Protein AF-A0A3M6UG24-F1 (afdb_monomer)

Mean predicted aligned error: 17.0 Å

Radius of gyration: 25.79 Å; Cα contacts (8 Å, |Δi|>4): 155; chains: 1; bounding box: 73×43×54 Å

Solvent-accessible surface area (backbone atoms only — not comparable to full-atom values): 13417 Å² total; per-residue (Å²): 110,74,73,61,67,76,74,47,103,62,58,67,69,62,51,54,52,50,51,50,41,55,74,72,68,53,52,65,72,56,50,24,63,78,66,72,45,62,58,70,57,53,50,50,49,56,50,49,49,50,52,51,51,53,52,42,46,71,75,56,59,85,75,62,93,86,59,94,72,80,75,82,82,72,85,87,78,64,97,64,89,72,83,74,66,91,84,74,73,58,81,58,72,43,97,92,32,71,36,77,54,100,88,37,68,42,41,99,71,70,49,66,67,59,42,50,52,53,34,47,54,52,26,48,52,43,43,48,58,49,49,70,43,100,66,54,72,69,57,41,34,52,47,39,55,71,61,20,47,51,54,46,55,62,50,49,72,81,52,90,78,57,69,68,58,45,53,48,51,46,50,51,50,52,48,50,35,36,76,49,65,73,40,63,91,87,52,70,68,65,42,44,49,32,45,52,95,76,75,27,60,45,32,75,50,57,60,61,51,46,51,53,47,48,51,54,58,61,72,76,110

Nearest PDB structures (foldseek):
  8gh6-assembly1_A  TM=6.844E-01  e=1.362E-01  Bombyx mori
  8ibz-assembly1_C  TM=7.290E-01  e=3.480E-01  Bombyx mori
  5z57-assembly1_L  TM=2.147E-01  e=2.058E+00  Homo sapiens

Sequence (221 aa):
MAFLLNSLKIPLEQMMMMLYFWSINETQTQTTRMMTMNRIMVCTIFRSLGVVCSQDITKNPFISFGGPAMVRWNEGKFNHKVKLDKEEVIKHLEDGTQYKFLGVLEDIRQDDKMALGCAANVSHKRMSVIWSSPRSDENHIIASNQFALPVLTYLMWTQRWPSTEIRRIDREVRKIIVENGGKHILGSTTLLYLPRDQGGRGMQSVESVYEATKIKAAIKL

Organism: Pocillopora damicornis (NCBI:txid46731)

Secondary structure (DSSP, 8-state):
-HHHHTT----HHHHHHHHHHHHTT--HHHHHHHHT--HHHHHHHHHHHHHHHHHHHHHS----BTB-------GGG--S-----TT---TTSSTT--EEETTEEE-SS--HHHHHHHHHHHHHHHHHHHHHSS--HHHHHHHIIIIITHHHHHHHHHS---HHHHHHHHHHHHHHHHHTTSS-TTS-SHHHHS-GGGTS--PPPHHHHHHHHHHHHHHT-

Foldseek 3Di:
DVVVVVPDPDDPVLVVVLVVCLVVVHDLVVNCVVSVDDSVVSVVSSVVCVVVVVVCCVVPPPDDPPDLDPPPDDPPPDPDPPPPDPDPDPPQQPQPHWDADPRATQHSPGDLVRRLVSLLVQLLVQLLVLLLDPDDLLSSQVSSQPPR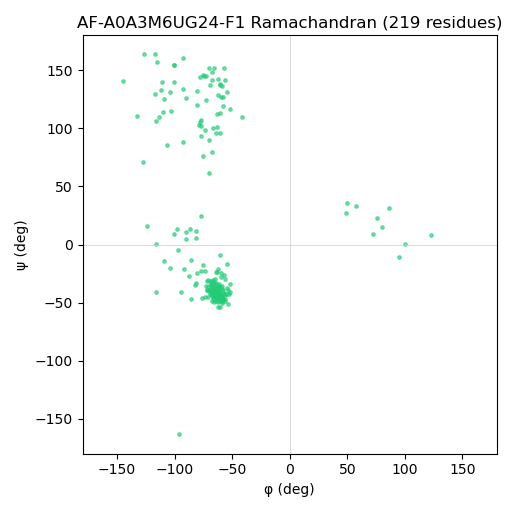LVSNLVSLLHDDDDPVSLVVSQVSSVVSCVVSVVDPPPDDPCLQCDDVVRVGNNRPRSVNSSVVSVVVSVVVD

Structure (mmCIF, N/CA/C/O backbone):
data_AF-A0A3M6UG24-F1
#
_entry.id   AF-A0A3M6UG24-F1
#
loop_
_atom_site.group_PDB
_atom_site.id
_atom_site.type_symbol
_atom_site.label_atom_id
_atom_site.label_alt_id
_atom_site.label_comp_id
_atom_site.label_asym_id
_atom_site.label_entity_id
_atom_site.label_seq_id
_atom_site.pdbx_PDB_ins_code
_atom_site.Cartn_x
_atom_site.Cartn_y
_atom_site.Cartn_z
_atom_site.occupancy
_atom_site.B_iso_or_equiv
_atom_site.auth_seq_id
_atom_site.auth_comp_id
_atom_site.auth_asym_id
_atom_site.auth_atom_id
_atom_site.pdbx_PDB_model_num
ATOM 1 N N . MET A 1 1 ? -40.263 7.872 1.584 1.00 48.16 1 MET A N 1
ATOM 2 C CA . MET A 1 1 ? -40.809 7.514 0.251 1.00 48.16 1 MET A CA 1
ATOM 3 C C . MET A 1 1 ? -42.323 7.679 0.125 1.00 48.16 1 MET A C 1
ATOM 5 O O . MET A 1 1 ? -42.739 8.259 -0.866 1.00 48.16 1 MET A O 1
ATOM 9 N N . ALA A 1 2 ? -43.149 7.259 1.097 1.00 45.38 2 ALA A N 1
ATOM 10 C CA . ALA A 1 2 ? -44.615 7.412 1.012 1.00 45.38 2 ALA A CA 1
ATOM 11 C C . ALA A 1 2 ? -45.095 8.868 0.792 1.00 45.38 2 ALA A C 1
ATOM 13 O O . ALA A 1 2 ? -46.098 9.101 0.127 1.00 45.38 2 ALA A O 1
ATOM 14 N N . PHE A 1 3 ? -44.335 9.856 1.277 1.00 50.97 3 PHE A N 1
ATOM 15 C CA . PHE A 1 3 ? -44.637 11.284 1.110 1.00 50.97 3 PHE A CA 1
ATOM 16 C C . PHE A 1 3 ? -44.451 11.802 -0.334 1.00 50.97 3 PHE A C 1
ATOM 18 O O . PHE A 1 3 ? -45.167 12.700 -0.774 1.00 50.97 3 PHE A O 1
ATOM 25 N N . LEU A 1 4 ? -43.513 11.218 -1.092 1.00 49.91 4 LEU A N 1
ATOM 26 C CA . LEU A 1 4 ? -43.256 11.592 -2.491 1.00 49.91 4 LEU A CA 1
ATOM 27 C C . LEU A 1 4 ? -44.256 10.930 -3.449 1.00 49.91 4 LEU A C 1
ATOM 29 O O . LEU A 1 4 ? -44.656 11.544 -4.431 1.00 49.91 4 LEU A O 1
ATOM 33 N N . LEU A 1 5 ? -44.712 9.716 -3.123 1.00 48.94 5 LEU A N 1
ATOM 34 C CA . LEU A 1 5 ? -45.690 8.976 -3.927 1.00 48.94 5 LEU A CA 1
ATOM 35 C C . LEU A 1 5 ? -47.089 9.612 -3.907 1.00 48.94 5 LEU A C 1
ATOM 37 O O . LEU A 1 5 ? -47.804 9.537 -4.899 1.00 48.94 5 LEU A O 1
ATOM 41 N N . ASN A 1 6 ? -47.474 10.266 -2.806 1.00 51.12 6 ASN A N 1
ATOM 42 C CA . ASN A 1 6 ? -48.819 10.837 -2.659 1.00 51.12 6 ASN A CA 1
ATOM 43 C C . ASN A 1 6 ? -48.986 12.253 -3.240 1.00 51.12 6 ASN A C 1
ATOM 45 O O . ASN A 1 6 ? -50.115 12.719 -3.364 1.00 51.12 6 ASN A O 1
ATOM 49 N N . SER A 1 7 ? -47.896 12.955 -3.572 1.00 53.56 7 SER A N 1
ATOM 50 C CA . SER A 1 7 ? -47.944 14.377 -3.958 1.00 53.56 7 SER A CA 1
ATOM 51 C C . SER A 1 7 ? -47.675 14.647 -5.441 1.00 53.56 7 SER A C 1
ATOM 53 O O . SER A 1 7 ? -47.974 15.738 -5.924 1.00 53.56 7 SER A O 1
ATOM 55 N N . LEU A 1 8 ? -47.156 13.671 -6.192 1.00 58.44 8 LEU A N 1
ATOM 56 C CA . LEU A 1 8 ? -46.745 13.853 -7.583 1.00 58.44 8 LEU A CA 1
ATOM 57 C C . LEU A 1 8 ? -47.300 12.709 -8.438 1.00 58.44 8 LEU A C 1
ATOM 59 O O . LEU A 1 8 ? -46.864 11.569 -8.319 1.00 58.44 8 LEU A O 1
ATOM 63 N N . LYS A 1 9 ? -48.262 13.016 -9.320 1.00 67.50 9 LYS A N 1
ATOM 64 C CA . LYS A 1 9 ? -48.807 12.090 -10.334 1.00 67.50 9 LYS A CA 1
ATOM 65 C C . LYS A 1 9 ? -47.768 11.809 -11.432 1.00 67.50 9 LYS A C 1
ATOM 67 O O . LYS A 1 9 ? -47.967 12.180 -12.585 1.00 67.50 9 LYS A O 1
ATOM 72 N N . ILE A 1 10 ? -46.632 11.223 -11.069 1.00 71.81 10 ILE A N 1
ATOM 73 C CA . ILE A 1 10 ? -45.524 10.932 -11.981 1.00 71.81 10 ILE A CA 1
ATOM 74 C C . ILE A 1 10 ? -45.404 9.410 -12.139 1.00 71.81 10 ILE A C 1
ATOM 76 O O . ILE A 1 10 ? -45.420 8.702 -11.131 1.00 71.81 10 ILE A O 1
ATOM 80 N N . PRO A 1 11 ? -45.280 8.889 -13.375 1.00 80.75 11 PRO A N 1
ATOM 81 C CA . PRO A 1 11 ? -45.014 7.476 -13.620 1.00 80.75 11 PRO A CA 1
ATOM 82 C C . PRO A 1 11 ? -43.745 7.002 -12.903 1.00 80.75 11 PRO A C 1
ATOM 84 O O . PRO A 1 11 ? -42.735 7.708 -12.875 1.00 80.75 11 PRO A O 1
ATOM 87 N N . LEU A 1 12 ? -43.771 5.775 -12.376 1.00 77.56 12 LEU A N 1
ATOM 88 C CA . LEU A 1 12 ? -42.653 5.189 -11.627 1.00 77.56 12 LEU A CA 1
ATOM 89 C C . LEU A 1 12 ? -41.330 5.231 -12.410 1.00 77.56 12 LEU A C 1
ATOM 91 O O . LEU A 1 12 ? -40.287 5.535 -11.840 1.00 77.56 12 LEU A O 1
ATOM 95 N N . GLU A 1 13 ? -41.382 4.986 -13.718 1.00 79.81 13 GLU A N 1
ATOM 96 C CA . GLU A 1 13 ? -40.224 5.032 -14.618 1.00 79.81 13 GLU A CA 1
ATOM 97 C C . GLU A 1 13 ? -39.529 6.402 -14.608 1.00 79.81 13 GLU A C 1
ATOM 99 O O . GLU A 1 13 ? -38.315 6.501 -14.423 1.00 79.81 13 GLU A O 1
ATOM 104 N N . GLN A 1 14 ? -40.309 7.479 -14.713 1.00 81.75 14 GLN A N 1
ATOM 105 C CA . GLN A 1 14 ? -39.786 8.845 -14.692 1.00 81.75 14 GLN A CA 1
ATOM 106 C C . GLN A 1 14 ? -39.223 9.203 -13.312 1.00 81.75 14 GLN A C 1
ATOM 108 O O . GLN A 1 14 ? -38.202 9.882 -13.211 1.00 81.75 14 GLN A O 1
ATOM 113 N N . MET A 1 15 ? -39.844 8.708 -12.237 1.00 81.69 15 MET A N 1
ATOM 114 C CA . MET A 1 15 ? -39.334 8.881 -10.876 1.00 81.69 15 MET A CA 1
ATOM 115 C C . MET A 1 15 ? -37.986 8.175 -10.676 1.00 81.69 15 MET A C 1
ATOM 117 O O . MET A 1 15 ? -37.064 8.771 -10.123 1.00 81.69 15 MET A O 1
ATOM 121 N N . MET A 1 16 ? -37.845 6.938 -11.158 1.00 83.31 16 MET A N 1
ATOM 122 C CA . MET A 1 16 ? -36.596 6.171 -11.080 1.00 83.31 16 MET A CA 1
ATOM 123 C C . MET A 1 16 ? -35.457 6.873 -11.819 1.00 83.31 16 MET A C 1
ATOM 125 O O . MET A 1 16 ? -34.361 7.021 -11.282 1.00 83.31 16 MET A O 1
ATOM 129 N N . MET A 1 17 ? -35.733 7.385 -13.016 1.00 85.12 17 MET A N 1
ATOM 130 C CA . MET A 1 17 ? -34.746 8.131 -13.791 1.00 85.12 17 MET A CA 1
ATOM 131 C C . MET A 1 17 ? -34.379 9.473 -13.121 1.00 85.12 17 MET A C 1
ATOM 133 O O . MET A 1 17 ? -33.229 9.901 -13.188 1.00 85.12 17 MET A O 1
ATOM 137 N N . MET A 1 18 ? -35.314 10.125 -12.415 1.00 84.81 18 MET A N 1
ATOM 138 C CA . MET A 1 18 ? -35.025 11.354 -11.657 1.00 84.81 18 MET A CA 1
ATOM 139 C C . MET A 1 18 ? -34.162 11.088 -10.428 1.00 84.81 18 MET A C 1
ATOM 141 O O . MET A 1 18 ? -33.263 11.876 -10.140 1.00 84.81 18 MET A O 1
ATOM 145 N N . LEU A 1 19 ? -34.407 9.977 -9.728 1.00 85.31 19 LEU A N 1
ATOM 146 C CA . LEU A 1 19 ? -33.549 9.524 -8.632 1.00 85.31 19 LEU A CA 1
ATOM 147 C C . LEU A 1 19 ? -32.135 9.233 -9.136 1.00 85.31 19 LEU A C 1
ATOM 149 O O . LEU A 1 19 ? -31.165 9.646 -8.504 1.00 85.31 19 LEU A O 1
ATOM 153 N N . TYR A 1 20 ? -32.022 8.577 -10.293 1.00 88.75 20 TYR A N 1
ATOM 154 C CA . TYR A 1 20 ? -30.738 8.300 -10.924 1.00 88.75 20 TYR A CA 1
ATOM 155 C C . TYR A 1 20 ? -29.984 9.591 -11.268 1.00 88.75 20 TYR A C 1
ATOM 157 O O . TYR A 1 20 ? -28.869 9.774 -10.786 1.00 88.75 20 TYR A O 1
ATOM 165 N N . PHE A 1 21 ? -30.597 10.525 -12.004 1.00 88.94 21 PHE A N 1
ATOM 166 C CA . PHE A 1 21 ? -29.960 11.801 -12.359 1.00 88.94 21 PHE A CA 1
ATOM 167 C C . PHE A 1 21 ? -29.590 12.648 -11.137 1.00 88.94 21 PHE A C 1
ATOM 169 O O . PHE A 1 21 ? -28.515 13.243 -11.107 1.00 88.94 21 PHE A O 1
ATOM 176 N N . TRP A 1 22 ? -30.416 12.642 -10.090 1.00 87.06 22 TRP A N 1
ATOM 177 C CA . TRP A 1 22 ? -30.059 13.281 -8.826 1.00 87.06 22 TRP A CA 1
ATOM 178 C C . TRP A 1 22 ? -28.840 12.613 -8.167 1.00 87.06 22 TRP A C 1
ATOM 180 O O . TRP A 1 22 ? -27.950 13.311 -7.693 1.00 87.06 22 TRP A O 1
ATOM 190 N N . SER A 1 23 ? -28.751 11.277 -8.193 1.00 84.56 23 SER A N 1
ATOM 191 C CA . SER A 1 23 ? -27.635 10.530 -7.588 1.00 84.56 23 SER A CA 1
ATOM 192 C C . SER A 1 23 ? -26.286 10.751 -8.279 1.00 84.56 23 SER A C 1
ATOM 194 O O . SER A 1 23 ? -25.251 10.725 -7.618 1.00 84.56 23 SER A O 1
ATOM 196 N N . ILE A 1 24 ? -26.290 11.002 -9.592 1.00 85.88 24 ILE A N 1
ATOM 197 C CA . ILE A 1 24 ? -25.079 11.313 -10.366 1.00 85.88 24 ILE A CA 1
ATOM 198 C C . ILE A 1 24 ? -24.772 12.820 -10.411 1.00 85.88 24 ILE A C 1
ATOM 200 O O . ILE A 1 24 ? -23.896 13.240 -11.162 1.00 85.88 24 ILE A O 1
ATOM 204 N N . ASN A 1 25 ? -25.461 13.632 -9.596 1.00 83.56 25 ASN A N 1
ATOM 205 C CA . ASN A 1 25 ? -25.320 15.090 -9.527 1.00 83.56 25 ASN A CA 1
ATOM 206 C C . ASN A 1 25 ? -25.559 15.814 -10.864 1.00 83.56 25 ASN A C 1
ATOM 208 O O . ASN A 1 25 ? -24.966 16.862 -11.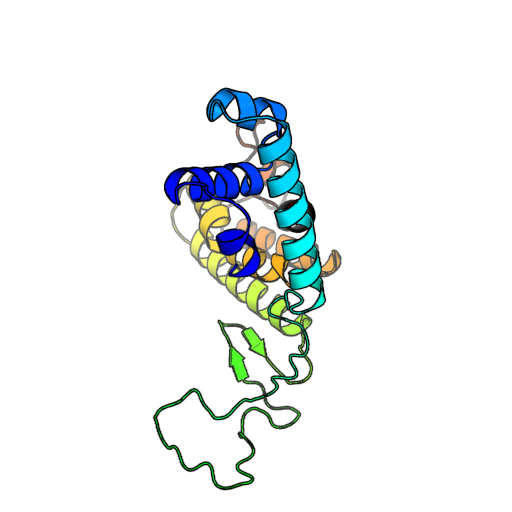129 1.00 83.56 25 ASN A O 1
ATOM 212 N N . GLU A 1 26 ? -26.458 15.290 -11.700 1.00 84.44 26 GLU A N 1
ATOM 213 C CA . GLU A 1 26 ? -26.825 15.963 -12.941 1.00 84.44 26 GLU A CA 1
ATOM 214 C C . GLU A 1 26 ? -27.578 17.269 -12.690 1.00 84.44 26 GLU A C 1
ATOM 216 O O . GLU A 1 26 ? -28.340 17.437 -11.731 1.00 84.44 26 GLU A O 1
ATOM 221 N N . THR A 1 27 ? -27.387 18.230 -13.590 1.00 86.44 27 THR A N 1
ATOM 222 C CA . THR A 1 27 ? -28.008 19.547 -13.416 1.00 86.44 27 THR A CA 1
ATOM 223 C C . THR A 1 27 ? -29.513 19.487 -13.687 1.00 86.44 27 THR A C 1
ATOM 225 O O . THR A 1 27 ? -29.990 18.797 -14.591 1.00 86.44 27 THR A O 1
ATOM 228 N N . GLN A 1 28 ? -30.291 20.276 -12.940 1.00 84.19 28 GLN A N 1
ATOM 229 C CA . GLN A 1 28 ? -31.749 20.356 -13.121 1.00 84.19 28 GLN A CA 1
ATOM 230 C C . GLN A 1 28 ? -32.118 20.793 -14.546 1.00 84.19 28 GLN A C 1
ATOM 232 O O . GLN A 1 28 ? -33.089 20.311 -15.118 1.00 84.19 28 GLN A O 1
ATOM 237 N N . THR A 1 29 ? -31.324 21.680 -15.148 1.00 82.06 29 THR A N 1
ATOM 238 C CA . THR A 1 29 ? -31.518 22.157 -16.523 1.00 82.06 29 THR A CA 1
ATOM 239 C C . THR A 1 29 ? -31.273 21.058 -17.554 1.00 82.06 29 THR A C 1
ATOM 241 O O . THR A 1 29 ? -32.062 20.928 -18.489 1.00 82.06 29 THR A O 1
ATOM 244 N N . GLN A 1 30 ? -30.244 20.227 -17.383 1.00 83.81 30 GLN A N 1
ATOM 245 C CA . GLN A 1 30 ? -30.019 19.078 -18.263 1.00 83.81 30 GLN A CA 1
ATOM 246 C C . GLN A 1 30 ? -31.089 18.004 -18.070 1.00 83.81 30 GLN A C 1
ATOM 248 O O . GLN A 1 30 ? -31.673 17.551 -19.050 1.00 83.81 30 GLN A O 1
ATOM 253 N N . THR A 1 31 ? -31.460 17.711 -16.824 1.00 84.12 31 THR A N 1
ATOM 254 C CA . THR A 1 31 ? -32.529 16.759 -16.484 1.00 84.12 31 THR A CA 1
ATOM 255 C C . THR A 1 31 ? -33.858 17.134 -17.147 1.00 84.12 31 THR A C 1
ATOM 257 O O . THR A 1 31 ? -34.528 16.287 -17.733 1.00 84.12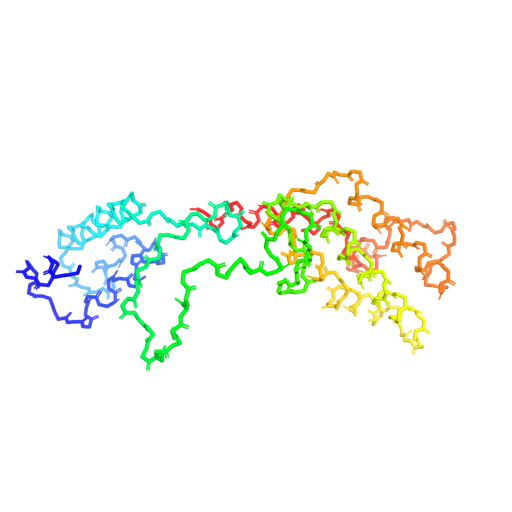 31 THR A O 1
ATOM 260 N N . THR A 1 32 ? -34.223 18.423 -17.140 1.00 85.19 32 THR A N 1
ATOM 261 C CA . THR A 1 32 ? -35.450 18.895 -17.812 1.00 85.19 32 THR A CA 1
ATOM 262 C C . THR A 1 32 ? -35.424 18.700 -19.320 1.00 85.19 32 THR A C 1
ATOM 264 O O . THR A 1 32 ? -36.456 18.392 -19.908 1.00 85.19 32 THR A O 1
ATOM 267 N N . ARG A 1 33 ? -34.246 18.844 -19.940 1.00 84.50 33 ARG A N 1
ATOM 268 C CA . ARG A 1 33 ? -34.056 18.634 -21.379 1.00 84.50 33 ARG A CA 1
ATOM 269 C C . ARG A 1 33 ? -34.094 17.149 -21.727 1.00 84.50 33 ARG A C 1
ATOM 271 O O . ARG A 1 33 ? -34.781 16.780 -22.667 1.00 84.50 33 ARG A O 1
ATOM 278 N N . MET A 1 34 ? -33.410 16.315 -20.945 1.00 84.31 34 MET A N 1
ATOM 279 C CA . MET A 1 34 ? -33.327 14.867 -21.160 1.00 84.31 34 MET A CA 1
ATOM 280 C C . MET A 1 34 ? -34.666 14.160 -20.933 1.00 84.31 34 MET A C 1
ATOM 282 O O . MET A 1 34 ? -34.982 13.216 -21.643 1.00 84.31 34 MET A O 1
ATOM 286 N N . MET A 1 35 ? -35.465 14.625 -19.969 1.00 78.81 35 MET A N 1
ATOM 287 C CA . MET A 1 35 ? -36.773 14.036 -19.664 1.00 78.81 35 MET A CA 1
ATOM 288 C C . MET A 1 35 ? -37.957 14.752 -20.313 1.00 78.81 35 MET A C 1
ATOM 290 O O . MET A 1 35 ? -39.095 14.320 -20.141 1.00 78.81 35 MET A O 1
ATOM 294 N N . THR A 1 36 ? -37.735 15.874 -21.008 1.00 83.31 36 THR A N 1
ATOM 295 C CA . THR A 1 36 ? -38.807 16.751 -21.524 1.00 83.31 36 THR A CA 1
ATOM 296 C C . THR A 1 36 ? -39.860 17.119 -20.462 1.00 83.31 36 THR A C 1
ATOM 29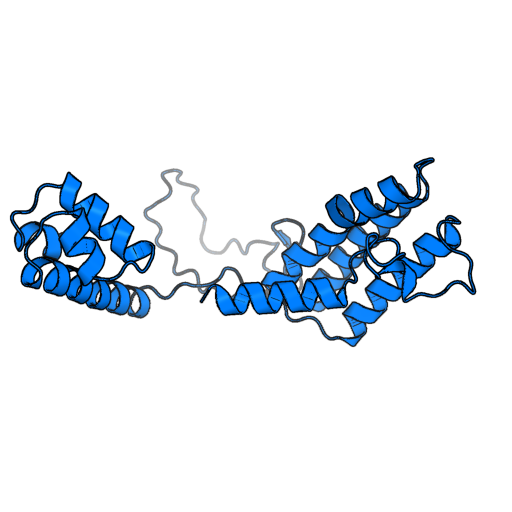8 O O . THR A 1 36 ? -41.050 17.235 -20.742 1.00 83.31 36 THR A O 1
ATOM 301 N N . MET A 1 37 ? -39.427 17.292 -19.209 1.00 77.69 37 MET A N 1
ATOM 302 C CA . MET A 1 37 ? -40.299 17.590 -18.068 1.00 77.69 37 MET A CA 1
ATOM 303 C C . MET A 1 37 ? -40.273 19.073 -17.701 1.00 77.69 37 MET A C 1
ATOM 305 O O . MET A 1 37 ? -39.284 19.779 -17.907 1.00 77.69 37 MET A O 1
ATOM 309 N N . ASN A 1 38 ? -41.358 19.545 -17.079 1.00 84.56 38 ASN A N 1
ATOM 310 C CA . ASN A 1 38 ? -41.441 20.916 -16.586 1.00 84.56 38 ASN A CA 1
ATOM 311 C C . ASN A 1 38 ? -40.334 21.194 -15.554 1.00 84.56 38 ASN A C 1
ATOM 313 O O . ASN A 1 38 ? -40.215 20.504 -14.537 1.00 84.56 38 ASN A O 1
ATOM 317 N N . ARG A 1 39 ? -39.569 22.264 -15.788 1.00 83.25 39 ARG A N 1
ATOM 318 C CA . ARG A 1 39 ? -38.489 22.731 -14.912 1.00 83.25 39 ARG A CA 1
ATOM 319 C C . ARG A 1 39 ? -38.910 22.902 -13.461 1.00 83.25 39 ARG A C 1
ATOM 321 O O . ARG A 1 39 ? -38.173 22.490 -12.573 1.00 83.25 39 ARG A O 1
ATOM 328 N N . ILE A 1 40 ? -40.098 23.441 -13.211 1.00 82.75 40 ILE A N 1
ATOM 329 C CA . ILE A 1 40 ? -40.605 23.663 -11.850 1.00 82.75 40 ILE A CA 1
ATOM 330 C C . ILE A 1 40 ? -40.790 22.330 -11.113 1.00 82.75 40 ILE A C 1
ATOM 332 O O . ILE A 1 40 ? -40.482 22.222 -9.925 1.00 82.75 40 ILE A O 1
ATOM 336 N N . MET A 1 41 ? -41.238 21.298 -11.827 1.00 80.69 41 MET A N 1
ATOM 337 C CA . MET A 1 41 ? -41.479 19.974 -11.263 1.00 80.69 41 MET A CA 1
ATOM 338 C C . MET A 1 41 ? -40.160 19.274 -10.916 1.00 80.69 41 MET A C 1
ATOM 340 O O . MET A 1 41 ? -40.000 18.799 -9.794 1.00 80.69 41 MET A O 1
ATOM 344 N N . VAL A 1 42 ? -39.173 19.320 -11.819 1.00 84.69 42 VAL A N 1
ATOM 345 C CA . VAL A 1 42 ? -37.821 18.783 -11.570 1.00 84.69 42 VAL A CA 1
ATOM 346 C C . VAL A 1 42 ? -37.150 19.499 -10.394 1.00 84.69 42 VAL A C 1
ATOM 348 O O . VAL A 1 42 ? -36.628 18.847 -9.490 1.00 84.69 42 VAL A O 1
ATOM 351 N N . CYS A 1 43 ? -37.218 20.835 -10.344 1.00 83.94 43 CYS A N 1
ATOM 352 C CA . CYS A 1 43 ? -36.676 21.619 -9.231 1.00 83.94 43 CYS A CA 1
ATOM 353 C C . CYS A 1 43 ? -37.326 21.247 -7.889 1.00 83.94 43 CYS A C 1
ATOM 355 O O . CYS A 1 43 ? -36.626 21.107 -6.886 1.00 83.94 43 CYS A O 1
ATOM 357 N N . THR A 1 44 ? -38.652 21.086 -7.863 1.00 83.56 44 THR A N 1
ATOM 358 C CA . THR A 1 44 ? -39.400 20.698 -6.656 1.00 83.56 44 THR A CA 1
ATOM 359 C C . THR A 1 44 ? -38.970 19.318 -6.168 1.00 83.56 44 THR A C 1
ATOM 361 O O . THR A 1 44 ? -38.692 19.147 -4.983 1.00 83.56 44 THR A O 1
ATOM 364 N N . ILE A 1 45 ? -38.825 18.358 -7.083 1.00 83.56 45 ILE A N 1
ATOM 365 C CA . ILE A 1 45 ? -38.415 16.990 -6.757 1.00 83.56 45 ILE A CA 1
ATOM 366 C C . ILE A 1 45 ? -36.986 16.964 -6.224 1.00 83.56 45 ILE A C 1
ATOM 368 O O . ILE A 1 45 ? -36.764 16.436 -5.139 1.00 83.56 45 ILE A O 1
ATOM 372 N N . PHE A 1 46 ? -36.036 17.605 -6.904 1.00 86.88 46 PHE A N 1
ATOM 373 C CA . PHE A 1 46 ? -34.634 17.647 -6.471 1.00 86.88 46 PHE A CA 1
ATOM 374 C C . PHE A 1 46 ? -34.481 18.305 -5.096 1.00 86.88 46 PHE A C 1
ATOM 376 O O . PHE A 1 46 ? -33.721 17.824 -4.257 1.00 86.88 46 PHE A O 1
ATOM 383 N N . ARG A 1 47 ? -35.234 19.382 -4.834 1.00 86.25 47 ARG A N 1
ATOM 384 C CA . ARG A 1 47 ? -35.263 20.025 -3.512 1.00 86.25 47 ARG A CA 1
ATOM 385 C C . ARG A 1 47 ? -35.879 19.116 -2.455 1.00 86.25 47 ARG A C 1
ATOM 387 O O . ARG A 1 47 ? -35.325 19.005 -1.368 1.00 86.25 47 ARG A O 1
ATOM 394 N N . SER A 1 48 ? -36.989 18.453 -2.771 1.00 83.00 48 SER A N 1
ATOM 395 C CA . SER A 1 48 ? -37.640 17.525 -1.843 1.00 83.00 48 SER A CA 1
ATOM 396 C C . SER A 1 48 ? -36.748 16.327 -1.507 1.00 83.00 48 SER A C 1
ATOM 398 O O . SER A 1 48 ? -36.655 15.957 -0.342 1.00 83.00 48 SER A O 1
ATOM 400 N N . LEU A 1 49 ? -36.028 15.782 -2.494 1.00 84.31 49 LEU A N 1
ATOM 401 C CA . LEU A 1 49 ? -35.041 14.721 -2.307 1.00 84.31 49 LEU A CA 1
ATOM 402 C C . LEU A 1 49 ? -33.895 15.199 -1.425 1.00 84.31 49 LEU A C 1
ATOM 404 O O . LEU A 1 49 ? -33.567 14.520 -0.461 1.00 84.31 49 LEU A O 1
ATOM 408 N N . GLY A 1 50 ? -33.366 16.398 -1.679 1.00 84.62 50 GLY A N 1
ATOM 409 C CA . GLY A 1 50 ? -32.368 17.019 -0.810 1.00 84.62 50 GLY A CA 1
ATOM 410 C C . GLY A 1 50 ? -32.837 17.097 0.644 1.00 84.62 50 GLY A C 1
ATOM 411 O O . GLY A 1 50 ? -32.151 16.607 1.531 1.00 84.62 50 GLY A O 1
ATOM 412 N N . VAL A 1 51 ? -34.040 17.624 0.892 1.00 85.81 51 VAL A N 1
ATOM 413 C CA . VAL A 1 51 ? -34.601 17.740 2.250 1.00 85.81 51 VAL A CA 1
ATOM 414 C C . VAL A 1 51 ? -34.800 16.374 2.907 1.00 85.81 51 VAL A C 1
ATOM 416 O O . VAL A 1 51 ? -34.426 16.198 4.065 1.00 85.81 51 VAL A O 1
ATOM 419 N N . VAL A 1 52 ? -35.372 15.403 2.189 1.00 83.44 52 VAL A N 1
ATOM 420 C CA . VAL A 1 52 ? -35.615 14.053 2.718 1.00 83.44 52 VAL A CA 1
ATOM 421 C C . VAL A 1 52 ? -34.297 13.356 3.043 1.00 83.44 52 VAL A C 1
ATOM 423 O O . VAL A 1 52 ? -34.165 12.816 4.136 1.00 83.44 52 VAL A O 1
ATOM 426 N N . CYS A 1 53 ? -33.314 13.409 2.143 1.00 77.19 53 CYS A N 1
ATOM 427 C CA . CYS A 1 53 ? -31.999 12.813 2.358 1.00 77.19 53 CYS A CA 1
ATOM 428 C C . CYS A 1 53 ? -31.247 13.507 3.500 1.00 77.19 53 CYS A C 1
ATOM 430 O O . CYS A 1 53 ? -30.674 12.826 4.341 1.00 77.19 53 CYS A O 1
ATOM 432 N N . SER A 1 54 ? -31.300 14.839 3.608 1.00 81.00 54 SER A N 1
ATOM 433 C CA . SER A 1 54 ? -30.708 15.560 4.743 1.00 81.00 54 SER A CA 1
ATOM 434 C C . SER A 1 54 ? -31.350 15.165 6.073 1.00 81.00 54 SER A C 1
ATOM 436 O O . SER A 1 54 ? -30.643 14.900 7.042 1.00 81.00 54 SER A O 1
ATOM 438 N N . GLN A 1 55 ? -32.682 15.078 6.133 1.00 82.19 55 GLN A N 1
ATOM 439 C CA . GLN A 1 55 ? -33.379 14.626 7.339 1.00 82.19 55 GLN A CA 1
ATOM 440 C C . GLN A 1 55 ? -33.043 13.172 7.682 1.00 82.19 55 GLN A C 1
ATOM 442 O O . GLN A 1 55 ? -32.880 12.849 8.859 1.00 82.19 55 GLN A O 1
ATOM 447 N N . AS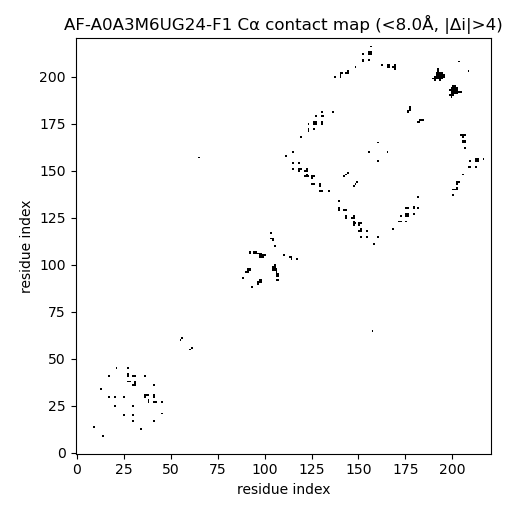P A 1 56 ? -32.918 12.302 6.681 1.00 77.19 56 ASP A N 1
ATOM 448 C CA . ASP A 1 56 ? -32.559 10.902 6.891 1.00 77.19 56 ASP A CA 1
ATOM 449 C C . ASP A 1 56 ? -31.128 10.762 7.418 1.00 77.19 56 ASP A C 1
ATOM 451 O O . ASP A 1 56 ? -30.926 10.081 8.415 1.00 77.19 56 ASP A O 1
ATOM 455 N N . ILE A 1 57 ? -30.168 11.516 6.871 1.00 73.38 57 ILE A N 1
ATOM 456 C CA . ILE A 1 57 ? -28.789 11.569 7.384 1.00 73.38 57 ILE A CA 1
ATOM 457 C C . ILE A 1 57 ? -28.762 12.007 8.858 1.00 73.38 57 ILE A C 1
ATOM 459 O O . ILE A 1 57 ? -27.991 11.462 9.643 1.00 73.38 57 ILE A O 1
ATOM 463 N N . THR A 1 58 ? -29.611 12.961 9.269 1.00 74.44 58 THR A N 1
ATOM 464 C CA . THR A 1 58 ? -29.668 13.384 10.685 1.00 74.44 58 THR A CA 1
ATOM 465 C C . THR A 1 58 ? -30.319 12.357 11.610 1.00 74.44 58 THR A C 1
ATOM 467 O O . THR A 1 58 ? -29.910 12.229 12.761 1.00 74.44 58 THR A O 1
ATOM 470 N N . LYS A 1 59 ? -31.342 11.633 11.138 1.00 78.56 59 LYS A N 1
ATOM 471 C CA . LYS A 1 59 ? -32.075 10.645 11.948 1.00 78.56 59 LYS A CA 1
ATOM 472 C C . LYS A 1 59 ? -31.367 9.295 12.006 1.00 78.56 59 LYS A C 1
ATOM 474 O O . LYS A 1 59 ? -31.423 8.625 13.031 1.00 78.56 59 LYS A O 1
ATOM 479 N N . ASN A 1 60 ? -30.715 8.925 10.913 1.00 72.31 60 ASN A N 1
ATOM 480 C CA . ASN A 1 60 ? -30.017 7.670 10.695 1.00 72.31 60 ASN A CA 1
ATOM 481 C C . ASN A 1 60 ? -28.586 7.994 10.229 1.00 72.31 60 ASN A C 1
ATOM 483 O O . ASN A 1 60 ? -28.269 7.823 9.049 1.00 72.31 60 ASN A O 1
ATOM 487 N N . PRO A 1 61 ? -27.720 8.509 11.121 1.00 67.38 61 PRO A N 1
ATOM 488 C CA . PRO A 1 61 ? -26.352 8.838 10.751 1.00 67.38 61 PRO A CA 1
ATOM 489 C C . PRO A 1 61 ? -25.635 7.591 10.232 1.00 67.38 61 PRO A C 1
ATOM 491 O O . PRO A 1 61 ? -25.743 6.510 10.815 1.00 67.38 61 PRO A O 1
ATOM 494 N N . PHE A 1 62 ? -24.894 7.744 9.133 1.00 56.62 62 PHE A N 1
ATOM 495 C CA . PHE A 1 62 ? -24.037 6.687 8.607 1.00 56.62 62 PHE A CA 1
ATOM 496 C C . PHE A 1 62 ? -22.952 6.383 9.644 1.00 56.62 62 PHE A C 1
ATOM 498 O O . PHE A 1 62 ? -21.976 7.120 9.783 1.00 56.62 62 PHE A O 1
ATOM 505 N N . ILE A 1 63 ? -23.129 5.303 10.402 1.00 56.22 63 ILE A N 1
ATOM 506 C CA . ILE A 1 63 ? -22.087 4.796 11.289 1.00 56.22 63 ILE A CA 1
ATOM 507 C C . ILE A 1 63 ? -21.098 4.056 10.391 1.00 56.22 63 ILE A C 1
ATOM 509 O O . ILE A 1 63 ? -21.392 2.966 9.898 1.00 56.22 63 ILE A O 1
ATOM 513 N N . SER A 1 64 ? -19.933 4.654 10.135 1.00 48.22 64 SER A N 1
ATOM 514 C CA . SER A 1 64 ? -18.819 3.914 9.545 1.00 48.22 64 SER A CA 1
ATOM 515 C C . SER A 1 64 ? -18.535 2.696 10.420 1.00 48.22 64 SER A C 1
ATOM 517 O O . SER A 1 64 ? -18.410 2.839 11.639 1.00 48.22 64 SER A O 1
ATOM 519 N N . PHE A 1 65 ? -18.408 1.512 9.821 1.00 45.00 65 PHE A N 1
ATOM 520 C CA . PHE A 1 65 ? -17.860 0.361 10.537 1.00 45.00 65 PHE A CA 1
ATOM 521 C C . PHE A 1 65 ? -16.513 0.781 11.154 1.00 45.00 65 PHE A C 1
ATOM 523 O O . PHE A 1 65 ? -15.614 1.192 10.419 1.00 45.00 65 PHE A O 1
ATOM 530 N N . GLY A 1 66 ? -16.419 0.763 12.491 1.00 48.00 66 GLY A N 1
ATOM 531 C CA . GLY A 1 66 ? -15.217 1.168 13.239 1.00 48.00 66 GLY A CA 1
ATOM 532 C C . GLY A 1 66 ? -15.374 2.287 14.282 1.00 48.00 66 GLY A C 1
ATOM 533 O O . GLY A 1 66 ? -14.368 2.754 14.802 1.00 48.00 66 GLY A O 1
ATOM 534 N N . GLY A 1 67 ? -16.587 2.751 14.603 1.00 41.84 67 GLY A N 1
ATOM 535 C CA . GLY A 1 67 ? -16.835 3.497 15.852 1.00 41.84 67 GLY A CA 1
ATOM 536 C C . GLY A 1 67 ? -17.290 2.559 16.980 1.00 41.84 67 GLY A C 1
ATOM 537 O O . GLY A 1 67 ? -17.771 1.469 16.664 1.00 41.84 67 GLY A O 1
ATOM 538 N N . PRO A 1 68 ? -17.200 2.947 18.273 1.00 41.34 68 PRO A N 1
ATOM 539 C CA . PRO A 1 68 ? -17.776 2.169 19.370 1.00 41.34 68 PRO A CA 1
ATOM 540 C C . PRO A 1 68 ? -19.289 2.057 19.156 1.00 41.34 68 PRO A C 1
ATOM 542 O O . PRO A 1 68 ? -20.065 2.969 19.445 1.00 41.34 68 PRO A O 1
ATOM 545 N N . ALA A 1 69 ? -19.709 0.945 18.563 1.00 40.12 69 ALA A N 1
ATOM 546 C CA . ALA A 1 69 ? -21.098 0.669 18.282 1.00 40.12 69 ALA A CA 1
ATOM 547 C C . ALA A 1 69 ? -21.769 0.248 19.591 1.00 40.12 69 ALA A C 1
ATOM 549 O O . ALA A 1 69 ? -21.655 -0.898 20.019 1.00 40.12 69 ALA A O 1
ATOM 550 N N . MET A 1 70 ? -22.520 1.155 20.217 1.00 40.75 70 MET A N 1
ATOM 551 C CA . MET A 1 70 ? -23.596 0.722 21.105 1.00 40.75 70 MET A CA 1
ATOM 552 C C . MET A 1 70 ? -24.689 0.111 20.231 1.00 40.75 70 MET A C 1
ATOM 554 O O . MET A 1 70 ? -25.582 0.802 19.737 1.00 40.75 70 MET A O 1
ATOM 558 N N . VAL A 1 71 ? -24.590 -1.195 19.994 1.00 45.09 71 VAL A N 1
ATOM 559 C CA . VAL A 1 71 ? -25.637 -1.962 19.324 1.00 45.09 71 VAL A CA 1
ATOM 560 C C . VAL A 1 71 ? -26.850 -1.970 20.250 1.00 45.09 71 VAL A C 1
ATOM 562 O O . VAL A 1 71 ? -26.913 -2.725 21.217 1.00 45.09 71 VAL A O 1
ATOM 565 N N . ARG A 1 72 ? -27.833 -1.106 19.978 1.00 41.22 72 ARG A N 1
ATOM 566 C CA . ARG A 1 72 ? -29.141 -1.200 20.628 1.00 41.22 72 ARG A CA 1
ATOM 567 C C . ARG A 1 72 ? -29.867 -2.396 20.008 1.00 41.22 72 ARG A C 1
ATOM 569 O O . ARG A 1 72 ? -30.379 -2.325 18.892 1.00 41.22 72 ARG A O 1
ATOM 576 N N . TRP A 1 73 ? -29.806 -3.520 20.712 1.00 43.34 73 TRP A N 1
ATOM 577 C CA . TRP A 1 73 ? -30.335 -4.805 20.276 1.00 43.34 73 TRP A CA 1
ATOM 578 C C . TRP A 1 73 ? -31.867 -4.795 20.341 1.00 43.34 73 TRP A C 1
ATOM 580 O O . TRP A 1 73 ? -32.442 -4.527 21.391 1.00 43.34 73 TRP A O 1
ATOM 590 N N . ASN A 1 74 ? -32.530 -5.093 19.222 1.00 41.00 74 ASN A N 1
ATOM 591 C CA . ASN A 1 74 ? -33.963 -5.379 19.196 1.00 41.00 74 ASN A CA 1
ATOM 592 C C . ASN A 1 74 ? -34.140 -6.875 18.901 1.00 41.00 74 ASN A C 1
ATOM 594 O O . ASN A 1 74 ? -33.811 -7.331 17.805 1.00 41.00 74 ASN A O 1
ATOM 598 N N . GLU A 1 75 ? -34.665 -7.626 19.870 1.00 47.44 75 GLU A N 1
ATOM 599 C CA . GLU A 1 75 ? -34.786 -9.098 19.878 1.00 47.44 75 GLU A CA 1
ATOM 600 C C . GLU A 1 75 ? -35.642 -9.693 18.734 1.00 47.44 75 GLU A C 1
ATOM 602 O O . GLU A 1 75 ? -35.656 -10.901 18.518 1.00 47.44 75 GLU A O 1
ATOM 607 N N . GLY A 1 76 ? -36.351 -8.875 17.952 1.00 45.12 76 GLY A N 1
ATOM 608 C CA . GLY A 1 76 ? -37.422 -9.338 17.062 1.00 45.12 76 GLY A CA 1
ATOM 609 C C . GLY A 1 76 ? -37.033 -9.928 15.698 1.00 45.12 76 GLY A C 1
ATOM 610 O O . GLY A 1 76 ? -37.937 -10.158 14.900 1.00 45.12 76 GLY A O 1
ATOM 611 N N . LYS A 1 77 ? -35.748 -10.125 15.357 1.00 45.12 77 LYS A N 1
ATOM 612 C CA . LYS A 1 77 ? -35.346 -10.494 13.973 1.00 45.12 77 LYS A CA 1
ATOM 613 C C . LYS A 1 77 ? -34.692 -11.865 13.775 1.00 45.12 77 LYS A C 1
ATOM 615 O O . LYS A 1 77 ? -34.414 -12.215 12.631 1.00 45.12 77 LYS A O 1
ATOM 620 N N . PHE A 1 78 ? -34.511 -12.672 14.818 1.00 42.28 78 PHE A N 1
ATOM 621 C CA . PHE A 1 78 ? -33.997 -14.037 14.664 1.00 42.28 78 PHE A CA 1
ATOM 622 C C . PHE A 1 78 ? -35.066 -15.070 15.032 1.00 42.28 78 PHE A C 1
ATOM 624 O O . PHE A 1 78 ? -35.403 -15.259 16.194 1.00 42.28 78 PHE A O 1
ATOM 631 N N . ASN A 1 79 ? -35.574 -15.781 14.021 1.00 45.16 79 ASN A N 1
ATOM 632 C CA . ASN A 1 79 ? -36.512 -16.904 14.165 1.00 45.16 79 ASN A CA 1
ATOM 633 C C . ASN A 1 79 ? -35.835 -18.214 14.619 1.00 45.16 79 ASN A C 1
ATOM 635 O O . ASN A 1 79 ? -36.354 -19.301 14.385 1.00 45.16 79 ASN A O 1
ATOM 639 N N . HIS A 1 80 ? -34.689 -18.127 15.294 1.00 48.03 80 HIS A N 1
ATOM 640 C CA . HIS A 1 80 ? -34.116 -19.251 16.020 1.00 48.03 80 HIS A CA 1
ATOM 641 C C . HIS A 1 80 ? -34.093 -18.876 17.497 1.00 48.03 80 HIS A C 1
ATOM 643 O O . HIS A 1 80 ? -33.298 -18.043 17.924 1.00 48.03 80 HIS A O 1
ATOM 649 N N . LYS A 1 81 ? -35.000 -19.477 18.276 1.00 39.28 81 LYS A N 1
ATOM 650 C CA . LYS A 1 81 ? -35.019 -19.375 19.739 1.00 39.28 81 LYS A CA 1
ATOM 651 C C . LYS A 1 81 ? -33.790 -20.085 20.307 1.00 39.28 81 LYS A C 1
ATOM 653 O O . LYS A 1 81 ? -33.887 -21.219 20.768 1.00 39.28 81 LYS A O 1
ATOM 658 N N . VAL A 1 82 ? -32.636 -19.431 20.268 1.00 44.06 82 VAL A N 1
ATOM 659 C CA . VAL A 1 82 ? -31.569 -19.730 21.219 1.00 44.06 82 VAL A CA 1
ATOM 660 C C . VAL A 1 82 ? -32.009 -19.063 22.514 1.00 44.06 82 VAL A C 1
ATOM 662 O O . VAL A 1 82 ? -32.071 -17.839 22.600 1.00 44.06 82 VAL A O 1
ATOM 665 N N . LYS A 1 83 ? -32.432 -19.872 23.489 1.00 40.59 83 LYS A N 1
ATOM 666 C CA . LYS A 1 83 ? -32.607 -19.407 24.864 1.00 40.59 83 LYS A CA 1
ATOM 667 C C . LYS A 1 83 ? -31.216 -19.020 25.367 1.00 40.59 83 LYS A C 1
ATOM 669 O O . LYS A 1 83 ? -30.444 -19.895 25.732 1.00 40.59 83 LYS A O 1
ATOM 674 N N . LEU A 1 84 ? -30.884 -17.737 25.289 1.00 44.47 84 LEU A N 1
ATOM 675 C CA . LEU A 1 84 ? -29.778 -17.166 26.044 1.00 44.47 84 LEU A CA 1
ATOM 676 C C . LEU A 1 84 ? -30.308 -16.952 27.457 1.00 44.47 84 LEU A C 1
ATOM 678 O O . LEU A 1 84 ? -31.112 -16.047 27.695 1.00 44.47 84 LEU A O 1
ATOM 682 N N . ASP A 1 85 ? -29.922 -17.844 28.364 1.00 42.38 85 ASP A N 1
ATOM 683 C CA . ASP A 1 85 ? -30.109 -17.593 29.783 1.00 42.38 85 ASP A CA 1
ATOM 684 C C . ASP A 1 85 ? -29.316 -16.332 30.152 1.00 42.38 85 ASP A C 1
ATOM 686 O O . ASP A 1 85 ? -28.231 -16.054 29.633 1.00 42.38 85 ASP A O 1
ATOM 690 N N . LYS A 1 86 ? -29.942 -15.493 30.976 1.00 47.88 86 LYS A N 1
ATOM 691 C CA . LYS A 1 86 ? -29.397 -14.200 31.384 1.00 47.88 86 LYS A CA 1
ATOM 692 C C . LYS A 1 86 ? -28.038 -14.435 32.058 1.00 47.88 86 LYS A C 1
ATOM 694 O O . LYS A 1 86 ? -27.977 -15.210 33.002 1.00 47.88 86 LYS A O 1
ATOM 699 N N . GLU A 1 87 ? -27.011 -13.734 31.568 1.00 51.12 87 GLU A N 1
ATOM 700 C CA . GLU A 1 87 ? -25.615 -13.707 32.059 1.00 51.12 87 GLU A CA 1
ATOM 701 C C . GLU A 1 87 ? -24.634 -14.782 31.552 1.00 51.12 87 GLU A C 1
ATOM 703 O O . GLU A 1 87 ? -23.644 -15.075 32.219 1.00 51.12 87 GLU A O 1
ATOM 708 N N . GLU A 1 88 ? -24.771 -15.285 30.323 1.00 51.56 88 GLU A N 1
ATOM 709 C CA . GLU A 1 88 ? -23.580 -15.809 29.635 1.00 51.56 88 GLU A CA 1
ATOM 710 C C . GLU A 1 88 ? -22.734 -14.649 29.087 1.00 51.56 88 GLU A C 1
ATOM 712 O O . GLU A 1 88 ? -22.957 -14.135 27.989 1.00 51.56 88 GLU A O 1
ATOM 717 N N . VAL A 1 89 ? -21.748 -14.212 29.878 1.00 51.28 89 VAL A N 1
ATOM 718 C CA . VAL A 1 89 ? -20.659 -13.356 29.392 1.00 51.28 89 VAL A CA 1
ATOM 719 C C . VAL A 1 89 ? -19.959 -14.107 28.262 1.00 51.28 89 VAL A C 1
ATOM 721 O O . VAL A 1 89 ? -19.446 -15.214 28.441 1.00 51.28 89 VAL A O 1
ATOM 724 N N . ILE A 1 90 ? -19.969 -13.529 27.062 1.00 59.56 90 ILE A N 1
ATOM 725 C CA . ILE A 1 90 ? -19.257 -14.101 25.922 1.00 59.56 90 ILE A CA 1
ATOM 726 C C . ILE A 1 90 ? -17.766 -14.082 26.275 1.00 59.56 90 ILE A C 1
ATOM 728 O O . ILE A 1 90 ? -17.160 -13.019 26.342 1.00 59.56 90 ILE A O 1
ATOM 732 N N . LYS A 1 91 ? -17.170 -15.264 26.461 1.00 59.97 91 LYS A N 1
ATOM 733 C CA . LYS A 1 91 ? -15.774 -15.460 26.911 1.00 59.97 91 LYS A CA 1
ATOM 734 C C . LYS A 1 91 ? -14.704 -14.737 26.073 1.00 59.97 91 LYS A C 1
ATOM 736 O O . LYS A 1 91 ? -13.565 -14.625 26.500 1.00 59.97 91 LYS A O 1
ATOM 741 N N . HIS A 1 92 ? -15.047 -14.297 24.862 1.00 54.66 92 HIS A N 1
ATOM 742 C CA . HIS A 1 92 ? -14.167 -13.559 23.943 1.00 54.66 92 HIS A CA 1
ATOM 743 C C . HIS A 1 92 ? -14.402 -12.038 23.941 1.00 54.66 92 HIS A C 1
ATOM 745 O O . HIS A 1 92 ? -13.891 -11.345 23.067 1.00 54.66 92 HIS A O 1
ATOM 751 N N . LEU A 1 93 ? -15.220 -11.539 24.869 1.00 61.00 93 LEU A N 1
ATOM 752 C CA . LEU A 1 93 ? -15.540 -10.124 25.074 1.00 61.00 93 LEU A CA 1
ATOM 753 C C . LEU A 1 93 ? -15.234 -9.685 26.518 1.00 61.00 93 LEU A C 1
ATOM 755 O O . LEU A 1 93 ? -15.715 -8.648 26.966 1.00 61.00 93 LEU A O 1
ATOM 759 N N . GLU A 1 94 ? -14.457 -10.479 27.259 1.00 62.53 94 GLU A N 1
ATOM 760 C CA . GLU A 1 94 ? -13.921 -10.087 28.564 1.00 62.53 94 GLU A CA 1
ATOM 761 C C . GLU A 1 94 ? -12.755 -9.100 28.371 1.00 62.53 94 GLU A C 1
ATOM 763 O O . GLU A 1 94 ? -12.011 -9.201 27.391 1.00 62.53 94 GLU A O 1
ATOM 768 N N . ASP A 1 95 ? -12.596 -8.136 29.285 1.00 59.38 95 ASP A N 1
ATOM 769 C CA . ASP A 1 95 ? -11.566 -7.085 29.205 1.00 59.38 95 ASP A CA 1
ATOM 770 C C . ASP A 1 95 ? -10.166 -7.737 29.201 1.00 59.38 95 ASP A C 1
ATOM 772 O O . ASP A 1 95 ? -9.767 -8.387 30.169 1.00 59.38 95 ASP A O 1
ATOM 776 N N . GLY A 1 96 ? -9.443 -7.618 28.080 1.00 64.56 96 GLY A N 1
ATOM 777 C CA . GLY A 1 96 ? -8.149 -8.276 27.845 1.00 64.56 96 GLY A CA 1
ATOM 778 C C . GLY A 1 96 ? -8.196 -9.550 26.988 1.00 64.56 96 GLY A C 1
ATOM 779 O O . GLY A 1 96 ? -7.145 -10.144 26.728 1.00 64.56 96 GLY A O 1
ATOM 780 N N . THR A 1 97 ? -9.373 -9.974 26.518 1.00 67.44 97 THR A N 1
ATOM 781 C CA . THR A 1 97 ? -9.504 -11.052 25.525 1.00 67.44 97 THR A CA 1
ATOM 782 C C . THR A 1 97 ? -9.548 -10.484 24.107 1.00 67.44 97 THR A C 1
ATOM 784 O O . THR A 1 97 ? -10.252 -9.522 23.824 1.00 67.44 97 THR A O 1
ATOM 787 N N . GLN A 1 98 ? -8.772 -11.080 23.197 1.00 67.69 98 GLN A N 1
ATOM 788 C CA . GLN A 1 98 ? -8.735 -10.680 21.789 1.00 67.69 98 GLN A CA 1
ATOM 789 C C . GLN A 1 98 ? -9.514 -11.685 20.945 1.00 67.69 98 GLN A C 1
ATOM 791 O O . GLN A 1 98 ? -9.274 -12.893 21.034 1.00 67.69 98 GLN A O 1
ATOM 796 N N . TYR A 1 99 ? -10.402 -11.198 20.081 1.00 75.06 99 TYR A N 1
ATOM 797 C CA . TYR A 1 99 ? -11.087 -12.021 19.084 1.00 75.06 99 TYR A CA 1
ATOM 798 C C . TYR A 1 99 ? -10.677 -11.600 17.670 1.00 75.06 99 TYR A C 1
ATOM 800 O O . TYR A 1 99 ? -10.193 -10.496 17.449 1.00 75.06 99 TYR A O 1
ATOM 808 N N . LYS A 1 100 ? -10.817 -12.493 16.684 1.00 74.75 100 LYS A N 1
ATOM 809 C CA . LYS A 1 100 ? -10.422 -12.206 15.299 1.00 74.75 100 LYS A CA 1
ATOM 810 C C . LYS A 1 100 ? -11.640 -11.908 14.432 1.00 74.75 100 LYS A C 1
ATOM 812 O O . LYS A 1 100 ? -12.412 -12.818 14.132 1.00 74.75 100 LYS A O 1
ATOM 817 N N . PHE A 1 101 ? -11.740 -10.682 13.932 1.00 75.88 101 PHE A N 1
ATOM 818 C CA . PHE A 1 101 ? -12.776 -10.252 12.997 1.00 75.88 101 PHE A CA 1
ATOM 819 C C . PHE A 1 101 ? -12.181 -9.828 11.665 1.00 75.88 101 PHE A C 1
ATOM 821 O O . PHE A 1 101 ? -11.232 -9.053 11.619 1.00 75.88 101 PHE A O 1
ATOM 828 N N . LEU A 1 102 ? -12.704 -10.364 10.557 1.00 76.44 102 LEU A N 1
ATOM 829 C CA . LEU A 1 102 ? -12.249 -10.033 9.195 1.00 76.44 102 LEU A CA 1
ATOM 830 C C . LEU A 1 102 ? -10.717 -10.088 8.999 1.00 76.44 102 LEU A C 1
ATOM 832 O O . LEU A 1 102 ? -10.160 -9.417 8.134 1.00 76.44 102 LEU A O 1
ATOM 836 N N . GLY A 1 103 ? -10.020 -10.905 9.794 1.00 70.12 103 GLY A N 1
ATOM 837 C CA . GLY A 1 103 ? -8.563 -11.021 9.747 1.00 70.12 103 GLY A CA 1
ATOM 838 C C . GLY A 1 103 ? -7.789 -10.150 10.743 1.00 70.12 103 GLY A C 1
ATOM 839 O O . GLY A 1 103 ? -6.597 -10.402 10.908 1.00 70.12 103 GLY A O 1
ATOM 840 N N . VAL A 1 104 ? -8.437 -9.202 11.419 1.00 71.38 104 VAL A N 1
ATOM 841 C CA . VAL A 1 104 ? -7.857 -8.284 12.411 1.00 71.38 104 VAL A CA 1
ATOM 842 C C . VAL A 1 104 ? -8.176 -8.782 13.822 1.00 71.38 104 VAL A C 1
ATOM 844 O O . VAL A 1 104 ? -9.260 -9.307 14.060 1.00 71.38 104 VAL A O 1
ATOM 847 N N . LEU A 1 105 ? -7.215 -8.681 14.743 1.00 71.19 105 LEU A N 1
ATOM 848 C CA . LEU A 1 105 ? -7.463 -8.937 16.162 1.00 71.19 105 LEU A CA 1
ATOM 849 C C . LEU A 1 105 ? -8.104 -7.693 16.774 1.00 71.19 105 LEU A C 1
ATOM 851 O O . LEU A 1 105 ? -7.520 -6.613 16.723 1.00 71.19 105 LEU A O 1
ATOM 855 N N . GLU A 1 106 ? -9.301 -7.864 17.311 1.00 70.25 106 GLU A N 1
ATOM 856 C CA . GLU A 1 106 ? -10.095 -6.829 17.953 1.00 70.25 106 GLU A CA 1
ATOM 857 C C . GLU A 1 106 ? -10.184 -7.106 19.457 1.00 70.25 106 GLU A C 1
ATOM 859 O O . GLU A 1 106 ? -10.331 -8.248 19.897 1.00 70.25 106 GLU A O 1
ATOM 864 N N . ASP A 1 107 ? -10.080 -6.028 20.225 1.00 69.12 107 ASP A N 1
ATOM 865 C CA . ASP A 1 107 ? -10.313 -5.949 21.666 1.00 69.12 107 ASP A CA 1
ATOM 866 C C . ASP A 1 107 ? -11.340 -4.822 21.888 1.00 69.12 107 ASP A C 1
ATOM 868 O O . ASP A 1 107 ? -11.547 -3.978 21.008 1.00 69.12 107 ASP A O 1
ATOM 872 N N . ILE A 1 108 ? -11.962 -4.771 23.064 1.00 65.06 108 ILE A N 1
ATOM 873 C CA . ILE A 1 108 ? -12.907 -3.729 23.496 1.00 65.06 108 ILE A CA 1
ATOM 874 C C . ILE A 1 108 ? -12.295 -2.330 23.301 1.00 65.06 108 ILE A C 1
ATOM 876 O O . ILE A 1 108 ? -12.986 -1.367 22.962 1.00 65.06 108 ILE A O 1
ATOM 880 N N . ARG A 1 109 ? -10.974 -2.224 23.482 1.00 60.31 109 ARG A N 1
ATOM 881 C CA . ARG A 1 109 ? -10.171 -1.024 23.232 1.00 60.31 109 ARG A CA 1
ATOM 882 C C . ARG A 1 109 ? -9.353 -1.259 21.964 1.00 60.31 109 ARG A C 1
ATOM 884 O O . ARG A 1 109 ? -8.226 -1.729 22.038 1.00 60.31 109 ARG A O 1
ATOM 891 N N . GLN A 1 110 ? -9.944 -0.983 20.806 1.00 63.38 110 GLN A N 1
ATOM 892 C CA . GLN A 1 110 ? -9.333 -1.174 19.486 1.00 63.38 110 GLN A CA 1
ATOM 893 C C . GLN A 1 110 ? -7.849 -0.734 19.445 1.00 63.38 110 GLN A C 1
ATOM 895 O O . GLN A 1 110 ? -7.545 0.458 19.509 1.00 63.38 110 GLN A O 1
ATOM 900 N N . ASP A 1 111 ? -6.922 -1.694 19.331 1.00 70.75 111 ASP A N 1
ATOM 901 C CA . ASP A 1 111 ? -5.480 -1.431 19.236 1.00 70.75 111 ASP A CA 1
ATOM 902 C C . ASP A 1 111 ? -5.045 -1.332 17.765 1.00 70.75 111 ASP A C 1
ATOM 904 O O . ASP A 1 111 ? -4.621 -2.300 17.122 1.00 70.75 111 ASP A O 1
ATOM 908 N N . ASP A 1 112 ? -5.137 -0.119 17.220 1.00 72.56 112 ASP A N 1
ATOM 909 C CA . ASP A 1 112 ? -4.746 0.182 15.840 1.00 72.56 112 ASP A CA 1
ATOM 910 C C . ASP A 1 112 ? -3.277 -0.172 15.538 1.00 72.56 112 ASP A C 1
ATOM 912 O O . ASP A 1 112 ? -2.924 -0.486 14.396 1.00 72.56 112 ASP A O 1
ATOM 916 N N . LYS A 1 113 ? -2.404 -0.172 16.554 1.00 76.69 113 LYS A N 1
ATOM 917 C CA . LYS A 1 113 ? -0.980 -0.479 16.384 1.00 76.69 113 LYS A CA 1
ATOM 918 C C . LYS A 1 113 ? -0.761 -1.964 16.104 1.00 76.69 113 LYS A C 1
ATOM 920 O O . LYS A 1 113 ? 0.068 -2.314 15.258 1.00 76.69 113 LYS A O 1
ATOM 925 N N . MET A 1 114 ? -1.520 -2.836 16.768 1.00 77.25 114 MET A N 1
ATOM 926 C CA . MET A 1 114 ? -1.468 -4.284 16.541 1.00 77.25 114 MET A CA 1
ATOM 927 C C . MET A 1 114 ? -1.979 -4.659 15.147 1.00 77.25 114 MET A C 1
ATOM 929 O O . MET A 1 114 ? -1.352 -5.469 14.457 1.00 77.25 114 MET A O 1
ATOM 933 N N . ALA A 1 115 ? -3.067 -4.031 14.692 1.00 80.00 115 ALA A N 1
ATOM 934 C CA . ALA A 1 115 ? -3.617 -4.243 13.353 1.00 80.00 115 ALA A CA 1
ATOM 935 C C . ALA A 1 115 ? -2.614 -3.859 12.250 1.00 80.00 115 ALA A C 1
ATOM 937 O O . ALA A 1 115 ? -2.382 -4.633 11.313 1.00 80.00 115 ALA A O 1
ATOM 938 N N . LEU A 1 116 ? -1.956 -2.705 12.406 1.00 84.25 116 LEU A N 1
ATOM 939 C CA . LEU A 1 116 ? -0.911 -2.226 11.502 1.00 84.25 116 LEU A CA 1
ATOM 940 C C . LEU A 1 116 ? 0.262 -3.209 11.425 1.00 84.25 116 LEU A C 1
ATOM 942 O O . LEU A 1 116 ? 0.684 -3.588 10.329 1.00 84.25 116 LEU A O 1
ATOM 946 N N . GLY A 1 117 ? 0.754 -3.669 12.579 1.00 86.19 117 GLY A N 1
ATOM 947 C CA . GLY A 1 117 ? 1.831 -4.657 12.646 1.00 86.19 117 GLY A CA 1
ATOM 948 C C . GLY A 1 117 ? 1.459 -5.979 11.967 1.00 86.19 117 GLY A C 1
ATOM 949 O O . GLY A 1 117 ? 2.257 -6.543 11.217 1.00 86.19 117 GLY A O 1
ATOM 950 N N . CYS A 1 118 ? 0.227 -6.454 12.160 1.00 85.94 118 CYS A N 1
ATOM 951 C CA . CYS A 1 118 ? -0.265 -7.669 11.512 1.00 85.94 118 CYS A CA 1
ATOM 952 C C . CYS A 1 118 ? -0.305 -7.531 9.984 1.00 85.94 118 CYS A C 1
ATOM 954 O O . CYS A 1 118 ? 0.195 -8.410 9.276 1.00 85.94 118 CYS A O 1
ATOM 956 N N . ALA A 1 119 ? -0.842 -6.427 9.462 1.00 89.00 119 ALA A N 1
ATOM 957 C CA . ALA A 1 119 ? -0.895 -6.192 8.021 1.00 89.00 119 ALA A CA 1
ATOM 958 C C . ALA A 1 119 ? 0.492 -6.005 7.401 1.00 89.00 119 ALA A C 1
ATOM 960 O O . ALA A 1 119 ? 0.754 -6.561 6.333 1.00 89.00 119 ALA A O 1
ATOM 961 N N . ALA A 1 120 ? 1.396 -5.300 8.088 1.00 92.06 120 ALA A N 1
ATOM 962 C CA . ALA A 1 120 ? 2.794 -5.178 7.688 1.00 92.06 120 ALA A CA 1
ATOM 963 C C . ALA A 1 120 ? 3.475 -6.550 7.600 1.00 92.06 120 ALA A C 1
ATOM 965 O O . ALA A 1 120 ? 4.113 -6.878 6.606 1.00 92.06 120 ALA A O 1
ATOM 966 N N . ASN A 1 121 ? 3.273 -7.413 8.593 1.00 92.00 121 ASN A N 1
ATOM 967 C CA . ASN A 1 121 ? 3.840 -8.759 8.569 1.00 92.00 121 ASN A CA 1
ATOM 968 C C . ASN A 1 121 ? 3.305 -9.593 7.399 1.00 92.00 121 ASN A C 1
ATOM 970 O O . ASN A 1 121 ? 4.059 -10.334 6.767 1.00 92.00 121 ASN A O 1
ATOM 974 N N . VAL A 1 122 ? 2.013 -9.483 7.085 1.00 93.44 122 VAL A N 1
ATOM 975 C CA . VAL A 1 122 ? 1.425 -10.178 5.933 1.00 93.44 122 VAL A CA 1
ATOM 976 C C . VAL A 1 122 ? 1.970 -9.619 4.616 1.00 93.44 122 VAL A C 1
ATOM 978 O O . VAL A 1 122 ? 2.314 -10.408 3.735 1.00 93.44 122 VAL A O 1
ATOM 981 N N . SER A 1 123 ? 2.101 -8.297 4.470 1.00 93.50 123 SER A N 1
ATOM 982 C CA . SER A 1 123 ? 2.655 -7.688 3.254 1.00 93.50 123 SER A CA 1
ATOM 983 C C . SER A 1 123 ? 4.125 -8.070 3.055 1.00 93.50 123 SER A C 1
ATOM 985 O O . SER A 1 123 ? 4.500 -8.466 1.953 1.00 93.50 123 SER A O 1
ATOM 987 N N . HIS A 1 124 ? 4.931 -8.074 4.121 1.00 95.19 124 HIS A N 1
ATOM 988 C CA . HIS A 1 124 ? 6.327 -8.519 4.093 1.00 95.19 124 HIS A CA 1
ATOM 989 C C . HIS A 1 124 ? 6.447 -9.993 3.695 1.00 95.19 124 HIS A C 1
ATOM 991 O O . HIS A 1 124 ? 7.255 -10.331 2.833 1.00 95.19 124 HIS A O 1
ATOM 997 N N . LYS A 1 125 ? 5.602 -10.874 4.248 1.00 95.69 125 LYS A N 1
ATOM 998 C CA . LYS A 1 125 ? 5.563 -12.293 3.853 1.00 95.69 125 LYS A CA 1
ATOM 999 C C . LYS A 1 125 ? 5.246 -12.457 2.367 1.00 95.69 125 LYS A C 1
ATOM 1001 O O . LYS A 1 125 ? 5.927 -13.209 1.677 1.00 95.69 125 LYS A O 1
ATOM 1006 N N . ARG A 1 126 ? 4.248 -11.728 1.853 1.00 96.38 126 ARG A N 1
ATOM 1007 C CA . ARG A 1 126 ? 3.905 -11.747 0.419 1.00 96.38 126 ARG A CA 1
ATOM 1008 C C . ARG A 1 126 ? 5.058 -11.233 -0.439 1.00 96.38 126 ARG A C 1
ATOM 1010 O O . ARG A 1 126 ? 5.362 -11.844 -1.456 1.00 96.38 126 ARG A O 1
ATOM 1017 N N . MET A 1 127 ? 5.717 -10.161 -0.005 1.00 95.19 127 MET A N 1
ATOM 1018 C CA . MET A 1 127 ? 6.888 -9.604 -0.678 1.00 95.19 127 MET A CA 1
ATOM 1019 C C . MET A 1 127 ? 8.023 -10.632 -0.749 1.00 95.19 127 MET A C 1
ATOM 1021 O O . MET A 1 127 ? 8.555 -10.885 -1.822 1.00 95.19 127 MET A O 1
ATOM 1025 N N . SER A 1 128 ? 8.334 -11.298 0.364 1.00 95.38 128 SER A N 1
ATOM 1026 C CA . SER A 1 128 ? 9.362 -12.342 0.413 1.00 95.38 128 SER A CA 1
ATOM 1027 C C . SER A 1 128 ? 9.063 -13.491 -0.557 1.00 95.38 128 SER A C 1
ATOM 1029 O O . SER A 1 128 ? 9.945 -13.897 -1.308 1.00 95.38 128 SER A O 1
ATOM 1031 N N . VAL A 1 129 ? 7.811 -13.957 -0.634 1.00 96.06 129 VAL A N 1
ATOM 1032 C CA . VAL A 1 129 ? 7.399 -15.002 -1.592 1.00 96.06 129 VAL A CA 1
ATOM 1033 C C . VAL A 1 129 ? 7.511 -14.530 -3.046 1.00 96.06 129 VAL A C 1
ATOM 1035 O O . VAL A 1 129 ? 7.955 -15.284 -3.908 1.00 96.06 129 VAL A O 1
ATOM 1038 N N . ILE A 1 130 ? 7.117 -13.288 -3.342 1.00 96.06 130 ILE A N 1
ATOM 1039 C CA . ILE A 1 130 ? 7.230 -12.730 -4.696 1.00 96.06 130 ILE A CA 1
ATOM 1040 C C . ILE A 1 130 ? 8.701 -12.671 -5.116 1.00 96.06 130 ILE A C 1
ATOM 1042 O O . ILE A 1 130 ? 9.050 -13.217 -6.162 1.00 96.06 130 ILE A O 1
ATOM 1046 N N . TRP A 1 131 ? 9.555 -12.049 -4.305 1.00 94.38 131 TRP A N 1
ATOM 1047 C CA . TRP A 1 131 ? 10.938 -11.754 -4.682 1.00 94.38 131 TRP A CA 1
ATOM 1048 C C . TRP A 1 131 ? 11.873 -12.962 -4.613 1.00 94.38 131 TRP A C 1
ATOM 1050 O O . TRP A 1 131 ? 12.857 -12.989 -5.339 1.00 94.38 131 TRP A O 1
ATOM 1060 N N . SER A 1 132 ? 11.540 -13.992 -3.831 1.00 93.19 132 SER A N 1
ATOM 1061 C CA . SER A 1 132 ? 12.263 -15.275 -3.856 1.00 93.19 132 SER A CA 1
ATOM 1062 C C . SER A 1 132 ? 11.935 -16.140 -5.079 1.00 93.19 132 SER A C 1
ATOM 1064 O O . SER A 1 132 ? 12.674 -17.072 -5.394 1.00 93.19 132 SER A O 1
ATOM 1066 N N . SER A 1 133 ? 10.832 -15.862 -5.785 1.00 93.12 133 SER A N 1
ATOM 1067 C CA . SER A 1 133 ? 10.437 -16.641 -6.963 1.00 93.12 133 SER A CA 1
ATOM 1068 C C . SER A 1 133 ? 11.256 -16.263 -8.209 1.00 93.12 133 SER A C 1
ATOM 1070 O O . SER A 1 133 ? 11.536 -15.075 -8.403 1.00 93.12 133 SER A O 1
ATOM 1072 N N . PRO A 1 134 ? 11.592 -17.224 -9.098 1.00 90.25 134 PRO A N 1
ATOM 1073 C CA . PRO A 1 134 ? 12.320 -16.960 -10.339 1.00 90.25 134 PRO A CA 1
ATOM 1074 C C . PRO A 1 134 ? 11.389 -16.306 -11.374 1.00 90.25 134 PRO A C 1
ATOM 1076 O O . PRO A 1 134 ? 10.887 -16.950 -12.294 1.00 90.25 134 PRO A O 1
ATOM 1079 N N . ARG A 1 135 ? 11.103 -15.017 -11.191 1.00 85.94 135 ARG A N 1
ATOM 1080 C CA . ARG A 1 135 ? 10.330 -14.178 -12.117 1.00 85.94 135 ARG A CA 1
ATOM 1081 C C . ARG A 1 135 ? 11.198 -13.047 -12.663 1.00 85.94 135 ARG A C 1
ATOM 1083 O O . ARG A 1 135 ? 12.268 -12.760 -12.136 1.00 85.94 135 ARG A O 1
ATOM 1090 N N . SER A 1 136 ? 10.735 -12.418 -13.740 1.00 91.62 136 SER A N 1
ATOM 1091 C CA . SER A 1 136 ? 11.341 -11.182 -14.236 1.00 91.62 136 SER A CA 1
ATOM 1092 C C . SER A 1 136 ? 11.059 -10.016 -13.287 1.00 91.62 136 SER A C 1
ATOM 1094 O O . SER A 1 136 ? 10.007 -9.982 -12.646 1.00 91.62 136 SER A O 1
ATOM 1096 N N . ASP A 1 137 ? 11.958 -9.027 -13.270 1.00 89.69 137 ASP A N 1
ATOM 1097 C CA . ASP A 1 137 ? 11.813 -7.808 -12.458 1.00 89.69 137 ASP A CA 1
ATOM 1098 C C . ASP A 1 137 ? 10.462 -7.116 -12.694 1.00 89.69 137 ASP A C 1
ATOM 1100 O O . ASP A 1 137 ? 9.781 -6.728 -11.752 1.00 89.69 137 ASP A O 1
ATOM 1104 N N . GLU A 1 138 ? 10.014 -7.026 -13.946 1.00 91.88 138 GLU A N 1
ATOM 1105 C CA . GLU A 1 138 ? 8.708 -6.447 -14.270 1.00 91.88 138 GLU A CA 1
ATOM 1106 C C . GLU A 1 138 ? 7.553 -7.199 -13.600 1.00 91.88 138 GLU A C 1
ATOM 1108 O O . GLU A 1 138 ? 6.699 -6.589 -12.952 1.00 91.88 138 GLU A O 1
ATOM 1113 N N . ASN A 1 139 ? 7.569 -8.530 -13.667 1.00 94.50 139 ASN A N 1
ATOM 1114 C CA . ASN A 1 139 ? 6.547 -9.358 -13.039 1.00 94.50 139 ASN A CA 1
ATOM 1115 C C . ASN A 1 139 ? 6.620 -9.303 -11.508 1.00 94.50 139 ASN A C 1
ATOM 1117 O O . ASN A 1 139 ? 5.579 -9.361 -10.851 1.00 94.50 139 ASN A O 1
ATOM 1121 N N . HIS A 1 140 ? 7.813 -9.157 -10.921 1.00 94.62 140 HIS A N 1
ATOM 1122 C CA . HIS A 1 140 ? 7.958 -8.924 -9.482 1.00 94.62 140 HIS A CA 1
ATOM 1123 C C . HIS A 1 140 ? 7.293 -7.618 -9.058 1.00 94.62 140 HIS A C 1
ATOM 1125 O O . HIS A 1 140 ? 6.581 -7.596 -8.052 1.00 94.62 140 HIS A O 1
ATOM 1131 N N . ILE A 1 141 ? 7.473 -6.546 -9.830 1.00 95.00 141 ILE A N 1
ATOM 1132 C CA . ILE A 1 141 ? 6.881 -5.237 -9.534 1.00 95.00 141 ILE A CA 1
ATOM 1133 C C . ILE A 1 141 ? 5.356 -5.289 -9.664 1.00 95.00 141 ILE A C 1
ATOM 1135 O O . ILE A 1 141 ? 4.650 -4.861 -8.749 1.00 95.00 141 ILE A O 1
ATOM 1139 N N . ILE A 1 142 ? 4.838 -5.871 -10.750 1.00 94.81 142 ILE A N 1
ATOM 1140 C CA . ILE A 1 142 ? 3.391 -6.028 -10.964 1.00 94.81 142 ILE A CA 1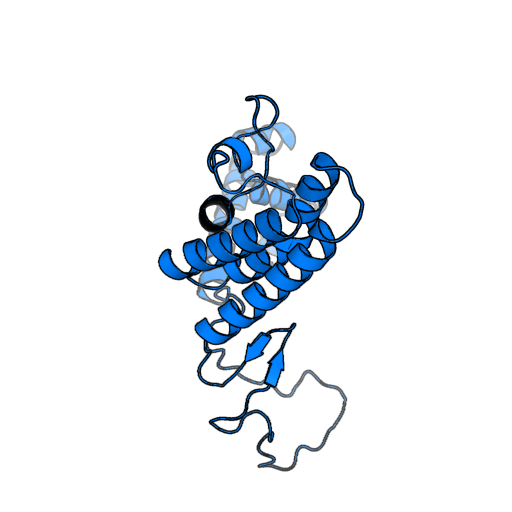
ATOM 1141 C C . ILE A 1 142 ? 2.771 -6.849 -9.827 1.00 94.81 142 ILE A C 1
ATOM 1143 O O . ILE A 1 142 ? 1.799 -6.414 -9.208 1.00 94.81 142 ILE A O 1
ATOM 1147 N N . ALA A 1 143 ? 3.367 -7.995 -9.483 1.00 95.62 143 ALA A N 1
ATOM 1148 C CA . ALA A 1 143 ? 2.887 -8.835 -8.388 1.00 95.62 143 ALA A CA 1
ATOM 1149 C C . ALA A 1 143 ? 2.950 -8.111 -7.034 1.00 95.62 143 ALA A C 1
ATOM 1151 O O . ALA A 1 143 ? 2.029 -8.228 -6.227 1.00 95.62 143 ALA A O 1
ATOM 1152 N N . SER A 1 144 ? 4.000 -7.327 -6.784 1.00 95.12 144 SER A N 1
ATOM 1153 C CA . SER A 1 144 ? 4.136 -6.539 -5.553 1.00 95.12 144 SER A CA 1
ATOM 1154 C C . SER A 1 144 ? 2.996 -5.531 -5.415 1.00 95.12 144 SER A C 1
ATOM 1156 O O . SER A 1 144 ? 2.327 -5.491 -4.377 1.00 95.12 144 SER A O 1
ATOM 1158 N N . ASN A 1 145 ? 2.721 -4.781 -6.485 1.00 95.31 145 ASN A N 1
ATOM 1159 C CA . ASN A 1 145 ? 1.663 -3.776 -6.509 1.00 95.31 145 ASN A CA 1
ATOM 1160 C C . ASN A 1 145 ? 0.262 -4.404 -6.411 1.00 95.31 145 ASN A C 1
ATOM 1162 O O . ASN A 1 145 ? -0.604 -3.877 -5.718 1.00 95.31 145 ASN A O 1
ATOM 1166 N N . GLN A 1 146 ? 0.037 -5.547 -7.062 1.00 95.00 146 GLN A N 1
ATOM 1167 C CA . GLN A 1 146 ? -1.285 -6.174 -7.146 1.00 95.00 146 GLN A CA 1
ATOM 1168 C C . GLN A 1 146 ? -1.611 -7.110 -5.973 1.00 95.00 146 GLN A C 1
ATOM 1170 O O . GLN A 1 146 ? -2.783 -7.302 -5.658 1.00 95.00 146 GLN A O 1
ATOM 1175 N N . PHE A 1 147 ? -0.613 -7.713 -5.322 1.00 94.31 147 PHE A N 1
ATOM 1176 C CA . PHE A 1 147 ? -0.838 -8.734 -4.292 1.00 94.31 147 PHE A CA 1
ATOM 1177 C C . PHE A 1 147 ? -0.352 -8.328 -2.899 1.00 94.31 147 PHE A C 1
ATOM 1179 O O . PHE A 1 147 ? -1.038 -8.611 -1.912 1.00 94.31 147 PHE A O 1
ATOM 1186 N N . ALA A 1 148 ? 0.811 -7.684 -2.780 1.00 94.25 148 ALA A N 1
ATOM 1187 C CA . ALA A 1 148 ? 1.380 -7.353 -1.473 1.00 94.25 148 ALA A CA 1
ATOM 1188 C C . ALA A 1 148 ? 0.842 -6.025 -0.921 1.00 94.25 148 ALA A C 1
ATOM 1190 O O . ALA A 1 148 ? 0.422 -5.975 0.235 1.00 94.25 148 ALA A O 1
ATOM 1191 N N . LEU A 1 149 ? 0.803 -4.972 -1.744 1.00 91.88 149 LEU A N 1
ATOM 1192 C CA . LEU A 1 149 ? 0.357 -3.639 -1.318 1.00 91.88 149 LEU A CA 1
ATOM 1193 C C . LEU A 1 149 ? -1.121 -3.550 -0.900 1.00 91.88 149 LEU A C 1
ATOM 1195 O O . LEU A 1 149 ? -1.383 -2.892 0.111 1.00 91.88 149 LEU A O 1
ATOM 1199 N N . PRO A 1 150 ? -2.088 -4.228 -1.555 1.00 92.06 150 PRO A N 1
ATOM 1200 C CA . PRO A 1 150 ? -3.500 -4.080 -1.196 1.00 92.06 150 PRO A CA 1
ATOM 1201 C C . PRO A 1 150 ? -3.840 -4.525 0.231 1.00 92.06 150 PRO A C 1
ATOM 1203 O O . PRO A 1 150 ? -4.834 -4.068 0.790 1.00 92.06 150 PRO A O 1
ATOM 1206 N N . VAL A 1 151 ? -2.998 -5.371 0.844 1.00 91.44 151 VAL A N 1
ATOM 1207 C CA . VAL A 1 151 ? -3.108 -5.746 2.266 1.00 91.44 151 VAL A CA 1
ATOM 1208 C C . VAL A 1 151 ? -3.060 -4.513 3.162 1.00 91.44 151 VAL A C 1
ATOM 1210 O O . VAL A 1 151 ? -3.825 -4.409 4.115 1.00 91.44 151 VAL A O 1
ATOM 1213 N N . LEU A 1 152 ? -2.168 -3.575 2.842 1.00 91.56 152 LEU A N 1
ATOM 1214 C CA . LEU A 1 152 ? -2.019 -2.332 3.586 1.00 91.56 152 LEU A CA 1
ATOM 1215 C C . LEU A 1 152 ? -3.161 -1.379 3.238 1.00 91.56 152 LEU A C 1
ATOM 1217 O O . LEU A 1 152 ? -3.802 -0.843 4.137 1.00 91.56 152 LEU A O 1
ATOM 1221 N N . THR A 1 153 ? -3.473 -1.227 1.947 1.00 90.06 153 THR A N 1
ATOM 1222 C CA . THR A 1 153 ? -4.520 -0.312 1.461 1.00 90.06 153 THR A CA 1
ATOM 1223 C C . THR A 1 153 ? -5.877 -0.552 2.123 1.00 90.06 153 THR A C 1
ATOM 1225 O O . THR A 1 153 ? -6.576 0.412 2.431 1.00 90.06 153 THR A O 1
ATOM 1228 N N . TYR A 1 154 ? -6.233 -1.813 2.388 1.00 86.25 154 TYR A N 1
ATOM 1229 C CA . TYR A 1 154 ? -7.468 -2.167 3.094 1.00 86.25 154 TYR A CA 1
ATOM 1230 C C . TYR A 1 154 ? -7.577 -1.482 4.468 1.00 86.25 154 TYR A C 1
ATOM 1232 O O . TYR A 1 154 ? -8.592 -0.856 4.764 1.00 86.25 154 TYR A O 1
ATOM 1240 N N . LEU A 1 155 ? -6.510 -1.521 5.273 1.00 84.62 155 LEU A N 1
ATOM 1241 C CA . LEU A 1 155 ? -6.479 -0.890 6.600 1.00 84.62 155 LEU A CA 1
ATOM 1242 C C . LEU A 1 155 ? -6.200 0.617 6.555 1.00 84.62 155 LEU A C 1
ATOM 1244 O O . LEU A 1 155 ? -6.589 1.352 7.462 1.00 84.62 155 LEU A O 1
ATOM 1248 N N . MET A 1 156 ? -5.553 1.108 5.496 1.00 86.94 156 MET A N 1
ATOM 1249 C CA . MET A 1 156 ? -5.322 2.544 5.304 1.00 86.94 156 MET A CA 1
ATOM 1250 C C . MET A 1 156 ? -6.629 3.334 5.160 1.00 86.94 156 MET A C 1
ATOM 1252 O O . MET A 1 156 ? -6.648 4.539 5.424 1.00 86.94 156 MET A O 1
ATOM 1256 N N . TRP A 1 157 ? -7.724 2.685 4.752 1.00 81.88 157 TRP A N 1
ATOM 1257 C CA . TRP A 1 157 ? -9.034 3.328 4.637 1.00 81.88 157 TRP A CA 1
ATOM 1258 C C . TRP A 1 157 ? -9.626 3.686 6.004 1.00 81.88 157 TRP A C 1
ATOM 1260 O O . TRP A 1 157 ? -10.150 4.784 6.176 1.00 81.88 157 TRP A O 1
ATOM 1270 N N . THR A 1 158 ? -9.481 2.800 6.989 1.00 76.75 158 THR A N 1
ATOM 1271 C CA . THR A 1 158 ? -10.126 2.913 8.304 1.00 76.75 158 THR A CA 1
ATOM 1272 C C . THR A 1 158 ? -9.231 3.576 9.349 1.00 76.75 158 THR A C 1
ATOM 1274 O O . THR A 1 158 ? -9.693 4.434 10.096 1.00 76.75 158 THR A O 1
ATOM 1277 N N . GLN A 1 159 ? -7.938 3.251 9.377 1.00 78.94 159 GLN A N 1
ATOM 1278 C CA . GLN A 1 159 ? -7.030 3.672 10.450 1.00 78.94 159 GLN A CA 1
ATOM 1279 C C . GLN A 1 159 ? -6.157 4.869 10.059 1.00 78.94 159 GLN A C 1
ATOM 1281 O O . GLN A 1 159 ? -5.861 5.104 8.881 1.00 78.94 159 GLN A O 1
ATOM 1286 N N . ARG A 1 160 ? -5.704 5.647 11.051 1.00 81.38 160 ARG A N 1
ATOM 1287 C CA . ARG A 1 160 ? -4.656 6.665 10.860 1.00 81.38 160 ARG A CA 1
ATOM 1288 C C . ARG A 1 160 ? -3.288 6.049 11.109 1.00 81.38 160 ARG A C 1
ATOM 1290 O O . ARG A 1 160 ? -3.044 5.480 12.163 1.00 81.38 160 ARG A O 1
ATOM 1297 N N . TRP A 1 161 ? -2.401 6.191 10.132 1.00 85.50 161 TRP A N 1
ATOM 1298 C CA . TRP A 1 161 ? -1.072 5.598 10.175 1.00 85.50 161 TRP A CA 1
ATOM 1299 C C . TRP A 1 161 ? -0.037 6.710 10.375 1.00 85.50 161 TRP A C 1
ATOM 1301 O O . TRP A 1 161 ? -0.028 7.668 9.593 1.00 85.50 161 TRP A O 1
ATOM 1311 N N . PRO A 1 162 ? 0.825 6.634 11.404 1.00 88.50 162 PRO A N 1
ATOM 1312 C CA . PRO A 1 162 ? 1.907 7.594 11.563 1.00 88.50 162 PRO A CA 1
ATOM 1313 C C . PRO A 1 162 ? 2.936 7.415 10.438 1.00 88.50 162 PRO A C 1
ATOM 1315 O O . PRO A 1 162 ? 3.270 6.294 10.045 1.00 88.50 162 PRO A O 1
ATOM 1318 N N . SER A 1 163 ? 3.476 8.526 9.931 1.00 88.44 163 SER A N 1
ATOM 1319 C CA . SER A 1 163 ? 4.439 8.525 8.817 1.00 88.44 163 SER A CA 1
ATOM 1320 C C . SER A 1 163 ? 5.712 7.728 9.124 1.00 88.44 163 SER A C 1
ATOM 1322 O O . SER A 1 163 ? 6.328 7.159 8.223 1.00 88.44 163 SER A O 1
ATOM 1324 N N . THR A 1 164 ? 6.090 7.627 10.400 1.00 91.62 164 THR A N 1
ATOM 1325 C CA . THR A 1 164 ? 7.220 6.816 10.871 1.00 91.62 164 THR A CA 1
ATOM 1326 C C . THR A 1 164 ? 7.022 5.326 10.595 1.00 91.62 164 THR A C 1
ATOM 1328 O O . THR A 1 164 ? 7.938 4.682 10.084 1.00 91.62 164 THR A O 1
ATOM 1331 N N . GLU A 1 165 ? 5.833 4.784 10.870 1.00 90.81 165 GLU A N 1
ATOM 1332 C CA . GLU A 1 165 ? 5.519 3.367 10.642 1.00 90.81 165 GLU A CA 1
ATOM 1333 C C . GLU A 1 165 ? 5.380 3.060 9.148 1.00 90.81 165 GLU A C 1
ATOM 1335 O O . GLU A 1 165 ? 5.914 2.058 8.676 1.00 90.81 165 GLU A O 1
ATOM 1340 N N . ILE A 1 166 ? 4.770 3.960 8.367 1.00 92.25 166 ILE A N 1
ATOM 1341 C CA . ILE A 1 166 ? 4.700 3.829 6.900 1.00 92.25 166 ILE A CA 1
ATOM 1342 C C . ILE A 1 166 ? 6.108 3.704 6.303 1.00 92.25 166 ILE A C 1
ATOM 1344 O O . ILE A 1 166 ? 6.396 2.783 5.536 1.00 92.25 166 ILE A O 1
ATOM 1348 N N . ARG A 1 167 ? 7.021 4.597 6.703 1.00 93.38 167 ARG A N 1
ATOM 1349 C CA . ARG A 1 167 ? 8.415 4.577 6.238 1.00 93.38 167 ARG A CA 1
ATOM 1350 C C . ARG A 1 167 ? 9.171 3.346 6.717 1.00 93.38 167 ARG A C 1
ATOM 1352 O O . ARG A 1 167 ? 10.058 2.871 6.010 1.00 93.38 167 ARG A O 1
ATOM 1359 N N . ARG A 1 168 ? 8.854 2.832 7.907 1.00 94.50 168 ARG A N 1
ATOM 1360 C CA . ARG A 1 168 ? 9.444 1.597 8.434 1.00 94.50 168 ARG A CA 1
ATOM 1361 C C . ARG A 1 168 ? 9.059 0.395 7.573 1.00 94.50 168 ARG A C 1
ATOM 1363 O O . ARG A 1 168 ? 9.949 -0.337 7.158 1.00 94.50 168 ARG A O 1
ATOM 1370 N N . ILE A 1 169 ? 7.777 0.241 7.249 1.00 93.44 169 ILE A N 1
ATOM 1371 C CA . ILE A 1 169 ? 7.277 -0.829 6.370 1.00 93.44 169 ILE A CA 1
ATOM 1372 C C . ILE A 1 169 ? 7.965 -0.756 5.004 1.00 93.44 169 ILE A C 1
ATOM 1374 O O . ILE A 1 169 ? 8.488 -1.746 4.502 1.00 93.44 169 ILE A O 1
ATOM 1378 N N . ASP A 1 170 ? 8.046 0.440 4.429 1.00 93.94 170 ASP A N 1
ATOM 1379 C CA . ASP A 1 170 ? 8.682 0.651 3.129 1.00 93.94 170 ASP A CA 1
ATOM 1380 C C . ASP A 1 170 ? 10.199 0.341 3.145 1.00 93.94 170 ASP A C 1
ATOM 1382 O O . ASP A 1 170 ? 10.751 -0.179 2.172 1.00 93.94 170 ASP A O 1
ATOM 1386 N N . ARG A 1 171 ? 10.896 0.583 4.268 1.00 94.25 171 ARG A N 1
ATOM 1387 C CA . ARG A 1 171 ? 12.301 0.167 4.457 1.00 94.25 171 ARG A CA 1
ATOM 1388 C C . ARG A 1 171 ? 12.456 -1.351 4.503 1.00 94.25 171 ARG A C 1
ATOM 1390 O O . ARG A 1 171 ? 13.357 -1.861 3.841 1.00 94.25 171 ARG A O 1
ATOM 1397 N N . GLU A 1 172 ? 11.598 -2.053 5.238 1.00 94.88 172 GLU A N 1
ATOM 1398 C CA . GLU A 1 172 ? 11.630 -3.520 5.313 1.00 94.88 172 GLU A CA 1
ATOM 1399 C C . GLU A 1 172 ? 11.317 -4.159 3.956 1.00 94.88 172 GLU A C 1
ATOM 1401 O O . GLU A 1 172 ? 12.013 -5.073 3.522 1.00 94.88 172 GLU A O 1
ATOM 1406 N N . VAL A 1 173 ? 10.346 -3.616 3.216 1.00 94.69 173 VAL A N 1
ATOM 1407 C CA . VAL A 1 173 ? 10.066 -4.041 1.838 1.00 94.69 173 VAL A CA 1
ATOM 1408 C C . VAL A 1 173 ? 11.302 -3.881 0.952 1.00 94.69 173 VAL A C 1
ATOM 1410 O O . VAL A 1 173 ? 11.690 -4.827 0.268 1.00 94.69 173 VAL A O 1
ATOM 1413 N N . ARG A 1 174 ? 11.979 -2.726 0.988 1.00 94.31 174 ARG A N 1
ATOM 1414 C CA . ARG A 1 174 ? 13.220 -2.533 0.217 1.00 94.31 174 ARG A CA 1
ATOM 1415 C C . ARG A 1 174 ? 14.334 -3.482 0.640 1.00 94.31 174 ARG A C 1
ATOM 1417 O O . ARG A 1 174 ? 15.087 -3.928 -0.220 1.00 94.31 174 ARG A O 1
ATOM 1424 N N . LYS A 1 175 ? 14.440 -3.787 1.933 1.00 94.94 175 LYS A N 1
ATOM 1425 C CA . LYS A 1 175 ? 15.409 -4.755 2.447 1.00 94.94 175 LYS A CA 1
ATOM 1426 C C . LYS A 1 175 ? 15.166 -6.140 1.842 1.00 94.94 175 LYS A C 1
ATOM 1428 O O . LYS A 1 175 ? 16.096 -6.702 1.277 1.00 94.94 175 LYS A O 1
ATOM 1433 N N . ILE A 1 176 ? 13.916 -6.611 1.830 1.00 94.56 176 ILE A N 1
ATOM 1434 C CA . ILE A 1 176 ? 13.527 -7.883 1.195 1.00 94.56 176 ILE A CA 1
ATOM 1435 C C . ILE A 1 176 ? 13.912 -7.903 -0.292 1.00 94.56 176 ILE A C 1
ATOM 1437 O O . ILE A 1 176 ? 14.427 -8.904 -0.784 1.00 94.56 176 ILE A O 1
ATOM 1441 N N . ILE A 1 177 ? 13.696 -6.804 -1.019 1.00 93.50 177 ILE A N 1
ATOM 1442 C CA . ILE A 1 177 ? 14.048 -6.708 -2.447 1.00 93.50 177 ILE A CA 1
ATOM 1443 C C . ILE A 1 177 ? 15.560 -6.829 -2.656 1.00 93.50 177 ILE A C 1
ATOM 1445 O O . ILE A 1 177 ? 16.003 -7.522 -3.570 1.00 93.50 177 ILE A O 1
ATOM 1449 N N . VAL A 1 178 ? 16.353 -6.148 -1.827 1.00 93.50 178 VAL A N 1
ATOM 1450 C CA . VAL A 1 178 ? 17.820 -6.177 -1.915 1.00 93.50 178 VAL A CA 1
ATOM 1451 C C . VAL A 1 178 ? 18.363 -7.561 -1.551 1.00 93.50 178 VAL A C 1
ATOM 1453 O O . VAL A 1 178 ? 19.213 -8.077 -2.270 1.00 93.50 178 VAL A O 1
ATOM 1456 N N . GLU A 1 179 ? 17.843 -8.190 -0.494 1.00 93.81 179 GLU A N 1
ATOM 1457 C CA . GLU A 1 179 ? 18.248 -9.536 -0.056 1.00 93.81 179 GLU A CA 1
ATOM 1458 C C . GLU A 1 179 ? 17.971 -10.609 -1.116 1.00 93.81 179 GLU A C 1
ATOM 1460 O O . GLU A 1 179 ? 18.777 -11.516 -1.298 1.00 93.81 179 GLU A O 1
ATOM 1465 N N . ASN A 1 180 ? 16.874 -10.477 -1.865 1.00 92.19 180 ASN A N 1
ATOM 1466 C CA . ASN A 1 180 ? 16.530 -11.388 -2.960 1.00 92.19 180 ASN A CA 1
ATOM 1467 C C . ASN A 1 180 ? 17.163 -10.9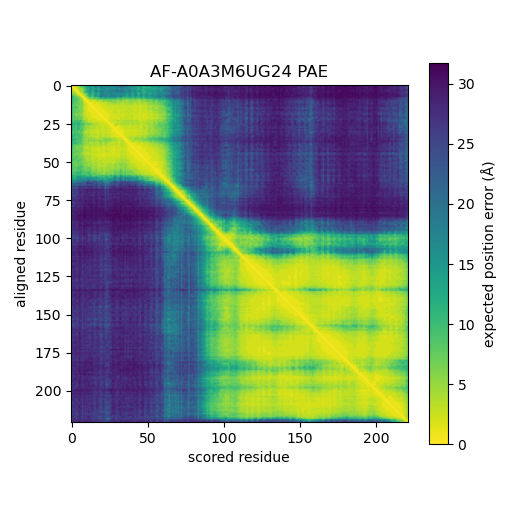90 -4.311 1.00 92.19 180 ASN A C 1
ATOM 1469 O O . ASN A 1 180 ? 16.754 -11.481 -5.359 1.00 92.19 180 ASN A O 1
ATOM 1473 N N . GLY A 1 181 ? 18.139 -10.075 -4.320 1.00 87.38 181 GLY A N 1
ATOM 1474 C CA . GLY A 1 181 ? 18.869 -9.687 -5.532 1.00 87.38 181 GLY A CA 1
ATOM 1475 C C . GLY A 1 181 ? 18.075 -8.830 -6.524 1.00 87.38 181 GLY A C 1
ATOM 1476 O O . GLY A 1 181 ? 18.565 -8.543 -7.614 1.00 87.38 181 GLY A O 1
ATOM 1477 N N . GLY A 1 182 ? 16.881 -8.357 -6.157 1.00 86.50 182 GLY A N 1
ATOM 1478 C CA . GLY A 1 182 ? 16.063 -7.495 -7.009 1.00 86.50 182 GLY A CA 1
ATOM 1479 C C . GLY A 1 182 ? 16.722 -6.142 -7.282 1.00 86.50 182 GLY A C 1
ATOM 1480 O O . GLY A 1 182 ? 16.532 -5.549 -8.343 1.00 86.50 182 GLY A O 1
ATOM 1481 N N . LYS A 1 183 ? 17.545 -5.638 -6.359 1.00 88.94 183 LYS A N 1
ATOM 1482 C CA . LYS A 1 183 ? 18.226 -4.346 -6.492 1.00 88.94 183 LYS A CA 1
ATOM 1483 C C . LYS A 1 183 ? 19.622 -4.390 -5.872 1.00 88.94 183 LYS A C 1
ATOM 1485 O O . LYS A 1 183 ? 19.803 -4.925 -4.786 1.00 88.94 183 LYS A O 1
ATOM 1490 N N . HIS A 1 184 ? 20.588 -3.738 -6.521 1.00 87.12 184 HIS A N 1
ATOM 1491 C CA . HIS A 1 184 ? 21.914 -3.512 -5.947 1.00 87.12 184 HIS A CA 1
ATOM 1492 C C . HIS A 1 184 ? 21.843 -2.655 -4.668 1.00 87.12 184 HIS A C 1
ATOM 1494 O O . HIS A 1 184 ? 21.08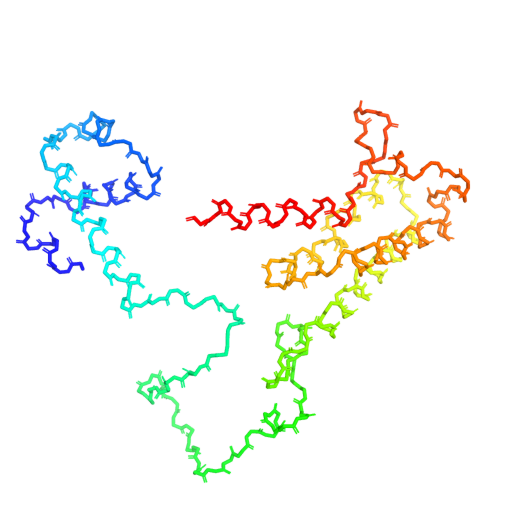5 -1.681 -4.614 1.00 87.12 184 HIS A O 1
ATOM 1500 N N . ILE A 1 185 ? 22.682 -2.969 -3.675 1.00 85.94 185 ILE A N 1
ATOM 1501 C CA . ILE A 1 185 ? 22.720 -2.310 -2.355 1.00 85.94 185 ILE A CA 1
ATOM 1502 C C . ILE A 1 185 ? 22.888 -0.787 -2.492 1.00 85.94 185 ILE A C 1
ATOM 1504 O O . ILE A 1 185 ? 22.184 -0.019 -1.842 1.00 85.94 185 ILE A O 1
ATOM 1508 N N . LEU A 1 186 ? 23.765 -0.349 -3.400 1.00 86.75 186 LEU A N 1
ATOM 1509 C CA . LEU A 1 186 ? 24.035 1.069 -3.686 1.00 86.75 186 LEU A CA 1
ATOM 1510 C C . LEU A 1 186 ? 23.140 1.664 -4.787 1.00 86.75 186 LEU A C 1
ATOM 1512 O O . LEU A 1 186 ? 23.356 2.790 -5.225 1.00 86.75 186 LEU A O 1
ATOM 1516 N N . GLY A 1 187 ? 22.164 0.910 -5.294 1.00 85.25 187 GLY A N 1
ATOM 1517 C CA . GLY A 1 187 ? 21.277 1.402 -6.344 1.00 85.25 187 GLY A CA 1
ATOM 1518 C C . GLY A 1 187 ? 20.400 2.559 -5.854 1.00 85.25 187 GLY A C 1
ATOM 1519 O O . GLY A 1 187 ? 20.007 2.611 -4.685 1.00 85.25 187 GLY A O 1
ATOM 1520 N N . SER A 1 188 ? 19.997 3.447 -6.763 1.00 88.69 188 SER A N 1
ATOM 1521 C CA . SER A 1 188 ? 19.067 4.536 -6.437 1.00 88.69 188 SER A CA 1
ATOM 1522 C C . SER A 1 188 ? 17.712 3.987 -5.971 1.00 88.69 188 SER A C 1
ATOM 1524 O O . SER A 1 188 ? 17.123 3.108 -6.601 1.00 88.69 188 SER A O 1
ATOM 1526 N N . THR A 1 189 ? 17.221 4.451 -4.819 1.00 89.62 189 THR A N 1
ATOM 1527 C CA . THR A 1 189 ? 15.861 4.153 -4.333 1.00 89.62 189 THR A CA 1
ATOM 1528 C C . THR A 1 189 ? 14.805 4.881 -5.147 1.00 89.62 189 THR A C 1
ATOM 1530 O O . THR A 1 189 ? 13.731 4.331 -5.352 1.00 89.62 189 THR A O 1
ATOM 1533 N N . THR A 1 190 ? 15.121 6.063 -5.669 1.00 90.69 190 THR A N 1
ATOM 1534 C CA . THR A 1 190 ? 14.201 6.862 -6.482 1.00 90.69 190 THR A CA 1
ATOM 1535 C C . THR A 1 190 ? 13.777 6.115 -7.744 1.00 90.69 190 THR A C 1
ATOM 1537 O O . THR A 1 190 ? 12.591 6.068 -8.053 1.00 90.69 190 THR A O 1
ATOM 1540 N N . LEU A 1 191 ? 14.712 5.435 -8.420 1.00 92.31 191 LEU A N 1
ATOM 1541 C CA . LEU A 1 191 ? 14.415 4.661 -9.633 1.00 92.31 191 LEU A CA 1
ATOM 1542 C C . LEU A 1 191 ? 13.472 3.474 -9.391 1.00 92.31 191 LEU A C 1
ATOM 1544 O O . LEU A 1 191 ? 12.804 3.034 -10.321 1.00 92.31 191 LEU A O 1
ATOM 1548 N N . LEU A 1 192 ? 13.396 2.952 -8.160 1.00 92.62 192 LEU A N 1
ATOM 1549 C CA . LEU A 1 192 ? 12.473 1.864 -7.825 1.00 92.62 192 LEU A CA 1
ATOM 1550 C C . LEU A 1 192 ? 11.012 2.324 -7.934 1.00 92.62 192 LEU A C 1
ATOM 1552 O O . LEU A 1 192 ? 10.177 1.592 -8.463 1.00 92.62 192 LEU A O 1
ATOM 1556 N N . TYR A 1 193 ? 10.726 3.533 -7.447 1.00 94.44 193 TYR A N 1
ATOM 1557 C CA . TYR A 1 193 ? 9.371 4.084 -7.404 1.00 94.44 193 TYR A CA 1
ATOM 1558 C C . TYR A 1 193 ? 9.006 4.909 -8.637 1.00 94.44 193 TYR A C 1
ATOM 1560 O O . TYR A 1 193 ? 7.827 5.100 -8.925 1.00 94.44 193 TYR A O 1
ATOM 1568 N N . LEU A 1 194 ? 10.011 5.400 -9.364 1.00 94.44 194 LEU A N 1
ATOM 1569 C CA . LEU A 1 194 ? 9.804 6.163 -10.586 1.00 94.44 194 LEU A CA 1
ATOM 1570 C C . LEU A 1 194 ? 9.050 5.306 -11.628 1.00 94.44 194 LEU A C 1
ATOM 1572 O O . LEU A 1 194 ? 9.376 4.123 -11.777 1.00 94.44 194 LEU A O 1
ATOM 1576 N N . PRO A 1 195 ? 8.056 5.862 -12.342 1.00 93.81 195 PRO A N 1
ATOM 1577 C CA . PRO A 1 195 ? 7.332 5.157 -13.396 1.00 93.81 195 PRO A CA 1
ATOM 1578 C C . PRO A 1 195 ? 8.244 4.622 -14.512 1.00 93.81 195 PRO A C 1
ATOM 1580 O O . PRO A 1 195 ? 9.317 5.171 -14.776 1.00 93.81 195 PRO A O 1
ATOM 1583 N N . ARG A 1 196 ? 7.831 3.536 -15.179 1.00 91.12 196 ARG A N 1
ATOM 1584 C CA . ARG A 1 196 ? 8.645 2.883 -16.227 1.00 91.12 196 ARG A CA 1
ATOM 1585 C C . ARG A 1 196 ? 8.787 3.731 -17.490 1.00 91.12 196 ARG A C 1
ATOM 1587 O O . ARG A 1 196 ? 9.853 3.738 -18.093 1.00 91.12 196 ARG A O 1
ATOM 1594 N N . ASP A 1 197 ? 7.752 4.485 -17.845 1.00 93.12 197 ASP A N 1
ATOM 1595 C CA . ASP A 1 197 ? 7.762 5.494 -18.913 1.00 93.12 197 ASP A CA 1
ATOM 1596 C C . ASP A 1 197 ? 8.792 6.606 -18.664 1.00 93.12 197 ASP A C 1
ATOM 1598 O O . ASP A 1 197 ? 9.305 7.197 -19.609 1.00 93.12 197 ASP A O 1
ATOM 1602 N N . GLN A 1 198 ? 9.156 6.836 -17.401 1.00 93.25 198 GLN A N 1
ATOM 1603 C CA . GLN A 1 198 ? 10.180 7.798 -16.988 1.00 93.25 198 GLN A CA 1
ATOM 1604 C C . GLN A 1 198 ? 11.550 7.139 -16.734 1.00 93.25 198 GLN A C 1
ATOM 1606 O O . GLN A 1 198 ? 12.434 7.754 -16.143 1.00 93.25 198 GLN A O 1
ATOM 1611 N N . GLY A 1 199 ? 11.745 5.885 -17.159 1.00 90.25 199 GLY A N 1
ATOM 1612 C CA . GLY A 1 199 ? 13.004 5.150 -16.986 1.00 90.25 199 GLY A CA 1
ATOM 1613 C C . GLY A 1 199 ? 13.206 4.536 -15.594 1.00 90.25 199 GLY A C 1
ATOM 1614 O O . GLY A 1 199 ? 14.323 4.151 -15.245 1.00 90.25 199 GLY A O 1
ATOM 1615 N N . GLY A 1 200 ? 12.150 4.450 -14.783 1.00 93.00 200 GLY A N 1
ATOM 1616 C CA . GLY A 1 200 ? 12.154 3.767 -13.490 1.00 93.00 200 GLY A CA 1
ATOM 1617 C C . GLY A 1 200 ? 11.633 2.329 -13.545 1.00 93.00 200 GLY A C 1
ATOM 1618 O O . GLY A 1 200 ? 11.545 1.714 -14.606 1.00 93.00 200 GLY A O 1
ATOM 1619 N N . ARG A 1 201 ? 11.275 1.773 -12.380 1.00 91.88 201 ARG A N 1
ATOM 1620 C CA . ARG A 1 201 ? 10.719 0.411 -12.248 1.00 91.88 201 ARG A CA 1
ATOM 1621 C C . ARG A 1 201 ? 9.216 0.360 -11.996 1.00 91.88 201 ARG A C 1
ATOM 1623 O O . ARG A 1 201 ? 8.612 -0.678 -12.260 1.00 91.88 201 ARG A O 1
ATOM 1630 N N . GLY A 1 202 ? 8.610 1.447 -11.525 1.00 93.81 202 GLY A N 1
ATOM 1631 C CA . GLY A 1 202 ? 7.165 1.570 -11.317 1.00 93.81 202 GLY A CA 1
ATOM 1632 C C . GLY A 1 202 ? 6.616 0.846 -10.084 1.00 93.81 202 GLY A C 1
ATOM 1633 O O . GLY A 1 202 ? 5.431 0.507 -10.053 1.00 93.81 202 GLY A O 1
ATOM 1634 N N . MET A 1 203 ? 7.440 0.574 -9.066 1.00 93.94 203 MET A N 1
ATOM 1635 C CA . MET A 1 203 ? 6.914 0.090 -7.787 1.00 93.94 203 MET A CA 1
ATOM 1636 C C . MET A 1 203 ? 6.141 1.209 -7.095 1.00 93.94 203 MET A C 1
ATOM 1638 O O . MET A 1 203 ? 6.597 2.346 -7.052 1.00 93.94 203 MET A O 1
ATOM 1642 N N . GLN A 1 204 ? 4.988 0.912 -6.508 1.00 94.69 204 GLN A N 1
ATOM 1643 C CA . GLN A 1 204 ? 4.282 1.917 -5.722 1.00 94.69 204 GLN A CA 1
ATOM 1644 C C . GLN A 1 204 ? 4.889 2.014 -4.316 1.00 94.69 204 GLN A C 1
ATOM 1646 O O . GLN A 1 204 ? 5.111 1.002 -3.650 1.00 94.69 204 GLN A O 1
ATOM 1651 N N . SER A 1 205 ? 5.168 3.238 -3.861 1.00 94.44 205 SER A N 1
ATOM 1652 C CA . SER A 1 205 ? 5.593 3.483 -2.480 1.00 94.44 205 SER A CA 1
ATOM 1653 C C . SER A 1 205 ? 4.405 3.346 -1.533 1.00 94.44 205 SER A C 1
ATOM 1655 O O . SER A 1 205 ? 3.286 3.745 -1.854 1.00 94.44 205 SER A O 1
ATOM 1657 N N . VAL A 1 206 ? 4.649 2.829 -0.330 1.00 93.06 206 VAL A N 1
ATOM 1658 C CA . VAL A 1 206 ? 3.611 2.745 0.708 1.00 93.06 206 VAL A CA 1
ATOM 1659 C C . VAL A 1 206 ? 3.105 4.144 1.096 1.00 93.06 206 VAL A C 1
ATOM 1661 O O . VAL A 1 206 ? 1.917 4.308 1.363 1.00 93.06 206 VAL A O 1
ATOM 1664 N N . GLU A 1 207 ? 3.980 5.157 1.079 1.00 92.56 207 GLU A N 1
ATOM 1665 C CA . GLU A 1 207 ? 3.637 6.553 1.396 1.00 92.56 207 GLU A CA 1
ATOM 1666 C C . GLU A 1 207 ? 2.713 7.148 0.325 1.00 92.56 207 GLU A C 1
ATOM 1668 O O . GLU A 1 207 ? 1.635 7.640 0.656 1.00 92.56 207 GLU A O 1
ATOM 1673 N N . SER A 1 208 ? 3.049 6.986 -0.960 1.00 92.12 208 SER A N 1
ATOM 1674 C CA . SER A 1 208 ? 2.206 7.496 -2.051 1.00 92.12 208 SER A CA 1
ATOM 1675 C C . SER A 1 208 ? 0.849 6.793 -2.123 1.00 92.12 208 SER A C 1
ATOM 1677 O O . SER A 1 208 ?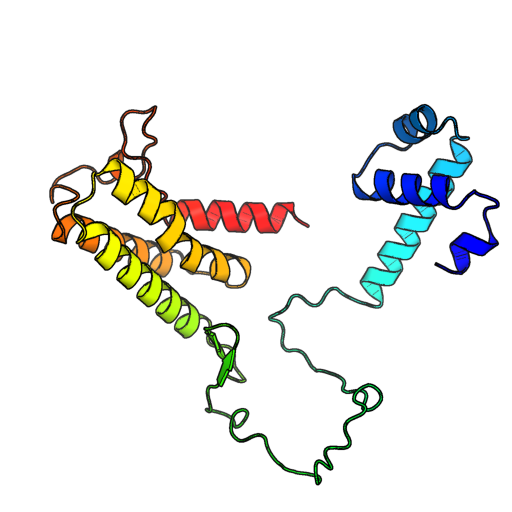 -0.175 7.436 -2.358 1.00 92.12 208 SER A O 1
ATOM 1679 N N . VAL A 1 209 ? 0.806 5.481 -1.864 1.00 92.94 209 VAL A N 1
ATOM 1680 C CA . VAL A 1 209 ? -0.452 4.724 -1.783 1.00 92.94 209 VAL A CA 1
ATOM 1681 C C . VAL A 1 209 ? -1.302 5.208 -0.613 1.00 92.94 209 VAL A C 1
ATOM 1683 O O . VAL A 1 209 ? -2.514 5.360 -0.771 1.00 92.94 209 VAL A O 1
ATOM 1686 N N . TYR A 1 210 ? -0.698 5.481 0.544 1.00 93.00 210 TYR A N 1
ATOM 1687 C CA . TYR A 1 210 ? -1.415 5.998 1.708 1.00 93.00 210 TYR A CA 1
ATOM 1688 C C . TYR A 1 210 ? -2.038 7.369 1.436 1.00 93.00 210 TYR A C 1
ATOM 1690 O O . TYR A 1 210 ? -3.235 7.553 1.665 1.00 93.00 210 TYR A O 1
ATOM 1698 N N . GLU A 1 211 ? -1.258 8.307 0.897 1.00 91.88 211 GLU A N 1
ATOM 1699 C CA . GLU A 1 211 ? -1.730 9.647 0.538 1.00 91.88 211 GLU A CA 1
ATOM 1700 C C . GLU A 1 211 ? -2.878 9.579 -0.470 1.00 91.88 211 GLU A C 1
ATOM 1702 O O . GLU A 1 211 ? -3.956 10.123 -0.222 1.00 91.88 211 GLU A O 1
ATOM 1707 N N . ALA A 1 212 ? -2.696 8.827 -1.560 1.00 91.62 212 ALA A N 1
ATOM 1708 C CA . ALA A 1 212 ? -3.733 8.626 -2.566 1.00 91.62 212 ALA A CA 1
ATOM 1709 C C . ALA A 1 212 ? -5.002 8.004 -1.963 1.00 91.62 212 ALA A C 1
ATOM 1711 O O . ALA A 1 212 ? -6.120 8.391 -2.309 1.00 91.62 212 ALA A O 1
ATOM 1712 N N . THR A 1 213 ? -4.847 7.067 -1.025 1.00 90.81 213 THR A N 1
ATOM 1713 C CA . THR A 1 213 ? -5.969 6.417 -0.338 1.00 90.81 213 THR A CA 1
ATOM 1714 C C . THR A 1 213 ? -6.730 7.401 0.547 1.00 90.81 213 THR A C 1
ATOM 1716 O O . THR A 1 213 ? -7.961 7.428 0.498 1.00 90.81 213 THR A O 1
ATOM 1719 N N . LYS A 1 214 ? -6.029 8.243 1.315 1.00 89.38 214 LYS A N 1
ATOM 1720 C CA . LYS A 1 214 ? -6.656 9.266 2.165 1.00 89.38 214 LYS A CA 1
ATOM 1721 C C . LYS A 1 214 ? -7.337 10.360 1.348 1.00 89.38 214 LYS A C 1
ATOM 1723 O O . LYS A 1 214 ? -8.463 10.724 1.674 1.00 89.38 214 LYS A O 1
ATOM 1728 N N . ILE A 1 215 ? -6.724 10.813 0.255 1.00 89.12 215 ILE A N 1
ATOM 1729 C CA . ILE A 1 215 ? -7.344 11.757 -0.686 1.00 89.12 215 ILE A CA 1
ATOM 1730 C C . ILE A 1 215 ? -8.620 11.149 -1.280 1.00 89.12 215 ILE A C 1
ATOM 1732 O O . ILE A 1 215 ? -9.677 11.774 -1.266 1.00 89.12 215 ILE A O 1
ATOM 1736 N N . LYS A 1 216 ? -8.558 9.894 -1.740 1.00 88.56 216 LYS A N 1
ATOM 1737 C CA . LYS A 1 216 ? -9.717 9.187 -2.302 1.00 88.56 216 LYS A CA 1
ATOM 1738 C C . LYS A 1 216 ? -10.840 8.988 -1.283 1.00 88.56 216 LYS A C 1
ATOM 1740 O O . LYS A 1 216 ? -12.005 9.028 -1.665 1.00 88.56 216 LYS A O 1
ATOM 1745 N N . ALA A 1 217 ? -10.503 8.751 -0.016 1.00 84.25 217 ALA A N 1
ATOM 1746 C CA . ALA A 1 217 ? -11.482 8.671 1.064 1.00 84.25 217 ALA A CA 1
ATOM 1747 C C . ALA A 1 217 ? -12.131 10.039 1.343 1.00 84.25 217 ALA A C 1
ATOM 1749 O O . ALA A 1 217 ? -13.337 10.094 1.542 1.00 84.25 217 ALA A O 1
ATOM 1750 N N . ALA A 1 218 ? -11.360 11.131 1.288 1.00 82.50 218 ALA A N 1
ATOM 1751 C CA . ALA A 1 218 ? -11.859 12.488 1.512 1.00 82.50 218 ALA A CA 1
ATOM 1752 C C . ALA A 1 218 ? -12.745 13.020 0.370 1.00 82.50 218 ALA A C 1
ATOM 1754 O O . ALA A 1 218 ? -13.717 13.707 0.642 1.00 82.50 218 ALA A O 1
ATOM 1755 N N . ILE A 1 219 ? -12.435 12.693 -0.892 1.00 85.94 219 ILE A N 1
ATOM 1756 C CA . ILE A 1 219 ? -13.219 13.114 -2.076 1.00 85.94 219 ILE A CA 1
ATOM 1757 C C . ILE A 1 219 ? -14.545 12.342 -2.199 1.00 85.94 219 ILE A C 1
ATOM 1759 O O . ILE A 1 219 ? -15.471 12.795 -2.862 1.00 85.94 219 ILE A O 1
ATOM 1763 N N . LYS A 1 220 ? -14.641 11.151 -1.594 1.00 67.75 220 LYS A N 1
ATOM 1764 C CA . LYS A 1 220 ? -15.859 10.322 -1.598 1.00 67.75 220 LYS A CA 1
ATOM 1765 C C . LYS A 1 220 ? -16.905 10.743 -0.546 1.00 67.75 220 LYS A C 1
ATOM 1767 O O . LYS A 1 220 ? -17.849 9.984 -0.327 1.00 67.75 220 LYS A O 1
ATOM 1772 N N . LEU A 1 221 ? -16.732 11.907 0.081 1.00 46.00 221 LEU A N 1
ATOM 1773 C CA . LEU A 1 221 ? -17.689 12.573 0.972 1.00 46.00 221 LEU A CA 1
ATOM 1774 C C . LEU A 1 221 ? -18.301 13.779 0.255 1.00 46.00 221 LEU A C 1
ATOM 1776 O O . LEU A 1 221 ? -19.515 14.000 0.451 1.00 46.00 221 LEU A O 1
#

pLDDT: mean 78.72, std 16.82, range [39.28, 96.38]